Protein 7V3O (pdb70)

B-factor: mean 45.73, std 18.93, range [23.82, 119.49]

InterPro domains:
  IPR005123 Oxoglutarate/iron-dependent dioxygenase domain [PS51471] (177-278)
  IPR027443 Isopenicillin N synthase-like superfamily [G3DSA:2.60.120.330] (67-276)
  IPR044861 Isopenicillin N synthase-like, Fe(2+) 2OG dioxygenase domain [PF03171] (183-269)

Structure (mmCIF, N/CA/C/O backbone):
data_7V3O
#
_entry.id   7V3O
#
_cell.length_a   101.620
_cell.length_b   101.620
_cell.length_c   130.570
_cell.angle_alpha   90.000
_cell.angle_beta   90.000
_cell.angle_gamma   120.000
#
_symmetry.space_group_name_H-M   'P 61 2 2'
#
loop_
_entity.id
_entity.type
_entity.pdbx_description
1 polymer 'Fe/2OG dependent dioxygenase'
2 non-polymer 'CHLORIDE ION'
3 non-polymer '2-OXOGLUTARIC ACID'
4 non-polymer 'FE (II) ION'
5 water water
#
loop_
_atom_site.group_PDB
_atom_site.id
_atom_site.type_symbol
_atom_site.label_atom_id
_atom_site.label_alt_id
_atom_site.label_comp_id
_atom_site.label_asym_id
_atom_site.label_entity_id
_atom_site.label_seq_id
_atom_site.pdbx_PDB_ins_code
_atom_site.Ca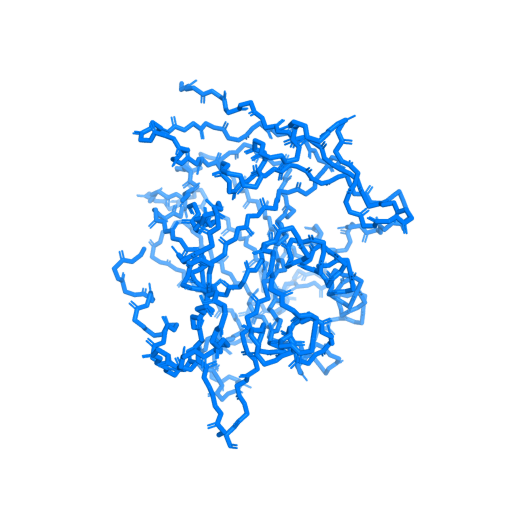rtn_x
_atom_site.Cartn_y
_atom_site.Cartn_z
_atom_site.occupancy
_atom_site.B_iso_or_equiv
_atom_site.auth_seq_id
_atom_site.auth_comp_id
_atom_site.auth_asym_id
_atom_site.auth_atom_id
_atom_site.pdbx_PDB_model_num
ATOM 1 N N . ASP A 1 32 ? 60.45481 53.24025 60.44827 1.000 89.10818 32 ASP A N 1
ATOM 2 C CA . ASP A 1 32 ? 59.03894 53.47215 60.19701 1.000 84.69481 32 ASP A CA 1
ATOM 3 C C . ASP A 1 32 ? 58.61881 54.91201 60.51166 1.000 89.40543 32 ASP A C 1
ATOM 4 O O . ASP A 1 32 ? 59.28926 55.63299 61.25161 1.000 85.14207 32 ASP A O 1
ATOM 9 N N . ARG A 1 33 ? 57.49255 55.30951 59.92767 1.000 80.27389 33 ARG A N 1
ATOM 10 C CA . ARG A 1 33 ? 56.83292 56.56041 60.27425 1.000 72.75479 33 ARG A CA 1
ATOM 11 C C . ARG A 1 33 ? 56.300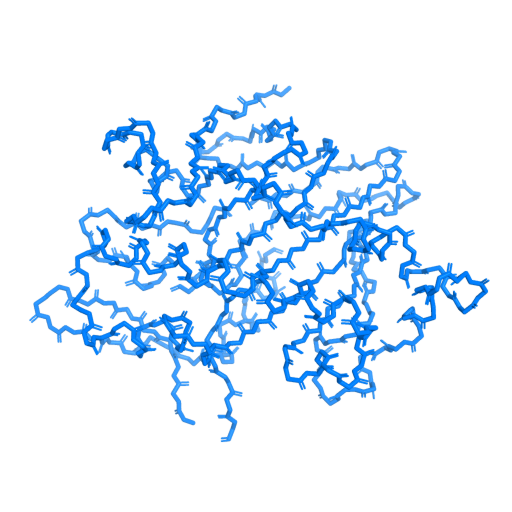64 56.48278 61.70384 1.000 64.66269 33 ARG A C 1
ATOM 12 O O . ARG A 1 33 ? 55.96652 55.40845 62.20295 1.000 53.86547 33 ARG A O 1
ATOM 20 N N . THR A 1 34 ? 56.21352 57.62941 62.36915 1.000 60.09784 34 THR A N 1
ATOM 21 C CA . THR A 1 34 ? 55.53652 57.72699 63.65729 1.000 55.33496 34 THR A CA 1
ATOM 22 C C . THR A 1 34 ? 54.33927 58.65463 63.52057 1.000 60.30496 34 THR A C 1
ATOM 23 O O . THR A 1 34 ? 54.47500 59.77641 63.02134 1.000 59.64485 34 THR A O 1
ATOM 27 N N . ALA A 1 35 ? 53.17328 58.18280 63.95469 1.000 52.79333 35 ALA A N 1
ATOM 28 C CA . ALA A 1 35 ? 51.95156 58.96088 63.80778 1.000 50.87832 35 ALA A CA 1
ATOM 29 C C . ALA A 1 35 ? 51.98741 60.17367 64.72169 1.000 45.52759 35 ALA A C 1
ATOM 30 O O . ALA A 1 35 ? 52.45848 60.10385 65.85818 1.000 51.88743 35 ALA A O 1
ATOM 32 N N . ASP A 1 36 ? 51.50219 61.29858 64.21118 1.000 54.83702 36 ASP A N 1
ATOM 33 C CA . ASP A 1 36 ? 51.29226 62.49624 65.01329 1.000 56.73058 36 ASP A CA 1
ATOM 34 C C . ASP A 1 36 ? 49.82323 62.50954 65.41864 1.000 51.85466 36 ASP A C 1
ATOM 35 O O . ASP A 1 36 ? 48.94437 62.72611 64.57776 1.000 58.46613 36 ASP A O 1
ATOM 40 N N . LEU A 1 37 ? 49.55093 62.23036 66.68888 1.000 45.08580 37 LEU A N 1
ATOM 41 C CA . LEU A 1 37 ? 48.17276 62.12364 67.15647 1.000 46.37002 37 LEU A CA 1
ATOM 42 C C . LEU A 1 37 ? 47.76873 63.38026 67.91311 1.000 32.43141 37 LEU A C 1
ATOM 43 O O . LEU A 1 37 ? 48.56742 63.96033 68.64679 1.000 39.48179 37 LEU A O 1
ATOM 48 N N . GLU A 1 38 ? 46.50226 63.76409 67.77360 1.000 39.61577 38 GLU A N 1
ATOM 49 C CA . GLU A 1 38 ? 45.93406 64.77332 68.66018 1.000 39.22386 38 GLU A CA 1
ATOM 50 C C . GLU A 1 38 ? 45.72904 64.20077 70.06063 1.000 45.79195 38 GLU A C 1
ATOM 51 O O . GLU A 1 38 ? 45.44075 63.01132 70.23456 1.000 42.71004 38 GLU A O 1
ATOM 57 N N . ARG A 1 39 ? 45.87723 65.06117 71.06332 1.000 39.91679 39 ARG A N 1
ATOM 58 C CA . ARG A 1 39 ? 45.67236 64.70648 72.45949 1.000 41.84094 39 ARG A CA 1
ATOM 59 C C . ARG A 1 39 ? 44.44639 65.42489 73.00454 1.000 51.70454 39 ARG A C 1
ATOM 60 O O . ARG A 1 39 ? 44.25254 66.62183 72.75378 1.000 40.97718 39 ARG A O 1
ATOM 68 N N . ALA A 1 40 ? 43.64151 64.70012 73.77294 1.000 35.61383 40 ALA A N 1
ATOM 69 C CA . ALA A 1 40 ? 42.45119 65.26204 74.40583 1.000 44.49934 40 ALA A CA 1
ATOM 70 C C . ALA A 1 40 ? 42.43443 64.89396 75.88059 1.000 43.79644 40 ALA A C 1
ATOM 71 O O . ALA A 1 40 ? 43.17159 64.01873 76.33407 1.000 39.09284 40 ALA A O 1
ATOM 73 N N . ARG A 1 41 ? 41.57192 65.56966 76.64193 1.000 38.03339 41 ARG A N 1
ATOM 74 C CA . ARG A 1 41 ? 41.34666 65.23118 78.03788 1.000 38.15378 41 ARG A CA 1
ATOM 75 C C . ARG A 1 41 ? 39.84930 65.29133 78.29573 1.000 43.28289 41 ARG A C 1
ATOM 76 O O . ARG A 1 41 ? 39.11256 65.94796 77.56157 1.000 44.14753 41 ARG A O 1
ATOM 84 N N . LEU A 1 42 ? 39.39165 64.57313 79.31599 1.000 37.38216 42 LEU A N 1
ATOM 85 C CA . LEU A 1 42 ? 37.99576 64.70354 79.71216 1.000 39.68958 42 LEU A CA 1
ATOM 86 C C . LEU A 1 42 ? 37.85036 65.93901 80.58277 1.000 47.52704 42 LEU A C 1
ATOM 87 O O . LEU A 1 42 ? 38.58562 66.10171 81.56063 1.000 48.17422 42 LEU A O 1
ATOM 92 N N . GLY A 1 43 ? 36.90506 66.80845 80.22597 1.000 54.10178 43 GLY A N 1
ATOM 93 C CA . GLY A 1 43 ? 36.62012 68.00853 80.97801 1.000 54.47021 43 GLY A CA 1
ATOM 94 C C . GLY A 1 43 ? 35.12843 68.17055 81.23673 1.000 58.31180 43 GLY A C 1
ATOM 95 O O . GLY A 1 43 ? 34.35734 67.21772 81.18482 1.000 49.54554 43 GLY A O 1
ATOM 96 N N . ASP A 1 44 ? 34.73221 69.41998 81.50212 1.000 60.13312 44 ASP A N 1
ATOM 97 C CA . ASP A 1 44 ? 33.35810 69.69827 81.91518 1.000 59.58428 44 ASP A CA 1
ATOM 98 C C . ASP A 1 44 ? 32.36018 69.50400 80.78450 1.000 62.52834 44 ASP A C 1
ATOM 99 O O . ASP A 1 44 ? 31.19891 69.16670 81.04061 1.000 58.97199 44 ASP A O 1
ATOM 104 N N . ASP A 1 45 ? 32.77413 69.71149 79.53862 1.000 64.56476 45 ASP A N 1
ATOM 105 C CA . ASP A 1 45 ? 31.83546 69.54088 78.44001 1.000 69.55270 45 ASP A CA 1
ATOM 106 C C . ASP A 1 45 ? 32.29076 68.43070 77.50537 1.000 76.76802 45 ASP A C 1
ATOM 107 O O . ASP A 1 45 ? 32.33862 68.61285 76.28368 1.000 85.48925 45 ASP A O 1
ATOM 112 N N . GLY A 1 46 ? 32.62044 67.27585 78.07073 1.000 61.20706 46 GLY A N 1
ATOM 113 C CA . GLY A 1 46 ? 33.09896 66.17168 77.26881 1.000 66.36129 46 GLY A CA 1
ATOM 114 C C . GLY A 1 46 ? 34.56659 66.29794 76.91915 1.000 54.86733 46 GLY A C 1
ATOM 115 O O . GLY A 1 46 ? 35.37958 66.74117 77.74208 1.000 54.94750 46 GLY A O 1
ATOM 116 N N . LEU A 1 47 ? 34.90846 65.91969 75.69017 1.000 51.83267 47 LEU A N 1
ATOM 117 C CA . LEU A 1 47 ? 36.29377 65.92122 75.24525 1.000 47.50207 47 LEU A CA 1
ATOM 118 C C . LEU A 1 47 ? 36.76753 67.34050 74.95385 1.000 47.16533 47 LEU A C 1
ATOM 119 O O . LEU A 1 47 ? 36.14248 68.06532 74.17243 1.000 54.82052 47 LEU A O 1
ATOM 124 N N . ASP A 1 48 ? 37.87667 67.72437 75.56643 1.000 46.84423 48 ASP A N 1
ATOM 125 C CA . ASP A 1 48 ? 38.55597 68.98177 75.27500 1.000 46.27474 48 ASP A CA 1
ATOM 126 C C . ASP A 1 48 ? 39.81841 68.66543 74.47912 1.000 44.49387 48 ASP A C 1
ATOM 127 O O . ASP A 1 48 ? 40.82383 68.24444 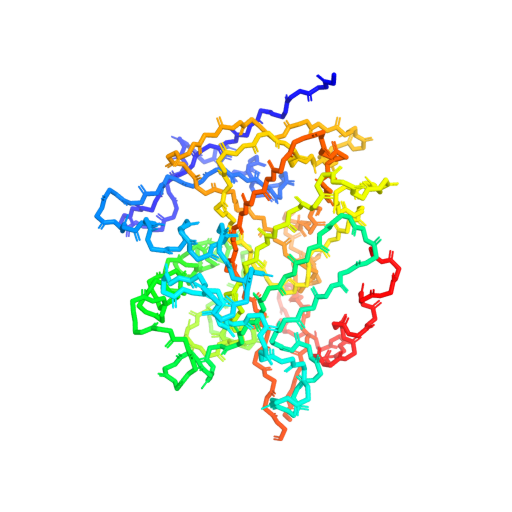75.05210 1.000 47.90674 48 ASP A O 1
ATOM 132 N N . PHE A 1 49 ? 39.76067 68.86420 73.16454 1.000 42.04056 49 PHE A N 1
ATOM 133 C CA . PHE A 1 49 ? 40.96562 68.95719 72.35694 1.000 45.02565 49 PHE A CA 1
ATOM 134 C C . PHE A 1 49 ? 41.53888 70.37179 72.48071 1.000 59.00635 49 PHE A C 1
ATOM 135 O O . PHE A 1 49 ? 40.98917 71.22665 73.18519 1.000 52.09955 49 PHE A O 1
ATOM 143 N N . GLN A 1 50 ? 42.67044 70.62858 71.81076 1.000 49.92873 50 GLN A N 1
ATOM 144 C CA . GLN A 1 50 ? 43.28564 71.95639 71.89329 1.000 55.64216 50 GLN A CA 1
ATOM 145 C C . GLN A 1 50 ? 42.36055 73.03134 71.33478 1.000 52.33534 50 GLN A C 1
ATOM 146 O O . GLN A 1 50 ? 42.31456 74.15272 71.85013 1.000 60.98246 50 GLN A O 1
ATOM 152 N N . ASP A 1 51 ? 41.60312 72.69648 70.29878 1.000 53.08098 51 ASP A N 1
ATOM 153 C CA . ASP A 1 51 ? 40.66050 73.60135 69.65658 1.000 60.92675 51 ASP A CA 1
ATOM 154 C C . ASP A 1 51 ? 39.78836 72.75647 68.74505 1.000 63.95612 51 ASP A C 1
ATOM 155 O O . ASP A 1 51 ? 40.04516 71.56515 68.54789 1.000 57.98336 51 ASP A O 1
ATOM 160 N N . ASP A 1 52 ? 38.77615 73.40088 68.15567 1.000 60.31619 52 ASP A N 1
ATOM 161 C CA . ASP A 1 52 ? 37.81099 72.68158 67.32728 1.000 56.79082 52 ASP A CA 1
ATOM 162 C C . ASP A 1 52 ? 38.46387 72.03342 66.11486 1.000 59.46341 52 ASP A C 1
ATOM 163 O O . ASP A 1 52 ? 37.98649 70.99930 65.63283 1.000 61.16144 52 ASP A O 1
ATOM 168 N N . ALA A 1 53 ? 39.53537 72.62847 65.59259 1.000 53.08870 53 ALA A N 1
ATOM 169 C CA . ALA A 1 53 ? 40.21488 72.02161 64.45385 1.000 62.11894 53 ALA A CA 1
ATOM 170 C C . ALA A 1 53 ? 40.86627 70.69581 64.84327 1.000 55.88686 53 ALA A C 1
ATOM 171 O O . ALA A 1 53 ? 40.78557 69.71262 64.09635 1.000 56.37713 53 ALA A O 1
ATOM 173 N N . ALA A 1 54 ? 41.51387 70.65576 66.00920 1.000 48.75548 54 ALA A N 1
ATOM 174 C CA . ALA A 1 54 ? 42.17340 69.43326 66.45388 1.000 56.07244 54 ALA A CA 1
ATOM 175 C C . ALA A 1 54 ? 41.16569 68.30839 66.66259 1.000 56.28765 54 ALA A C 1
ATOM 176 O O . ALA A 1 54 ? 41.41263 67.16106 66.26441 1.000 53.82817 54 ALA A O 1
ATOM 178 N N . GLN A 1 55 ? 40.01706 68.61960 67.27583 1.000 51.72079 55 GLN A N 1
ATOM 179 C CA . GLN A 1 55 ? 38.97807 67.60848 67.46188 1.000 46.80238 55 GLN A CA 1
ATOM 180 C C . GLN A 1 55 ? 38.53689 67.02782 66.12935 1.000 57.99180 55 GLN A C 1
ATOM 181 O O . GLN A 1 55 ? 38.27382 65.82137 66.02002 1.000 51.20733 55 GLN A O 1
ATOM 187 N N . ALA A 1 56 ? 38.45462 67.87254 65.10121 1.000 54.30825 56 ALA A N 1
ATOM 188 C CA . ALA A 1 56 ? 38.01917 67.40163 63.79549 1.000 53.26875 56 ALA A CA 1
ATOM 189 C C . ALA A 1 56 ? 39.07714 66.52134 63.14882 1.000 47.94449 56 ALA A C 1
ATOM 190 O O . ALA A 1 56 ? 38.74195 65.55444 62.45669 1.000 50.81977 56 ALA A O 1
ATOM 192 N N . ARG A 1 57 ? 40.35528 66.86516 63.32137 1.000 52.10056 57 ARG A N 1
ATOM 193 C CA . ARG A 1 57 ? 41.41566 66.00212 62.81452 1.000 52.75958 57 ARG A CA 1
ATOM 194 C C . ARG A 1 57 ? 41.37790 64.65814 63.53269 1.000 54.36789 57 ARG A C 1
ATOM 195 O O . ARG A 1 57 ? 41.40372 63.59314 62.89610 1.000 51.55268 57 ARG A O 1
ATOM 203 N N . ALA A 1 58 ? 41.26485 64.70086 64.86391 1.000 50.58964 58 ALA A N 1
ATOM 204 C CA . ALA A 1 58 ? 41.24860 63.48665 65.67620 1.000 48.24657 58 ALA A CA 1
ATOM 205 C C . ALA A 1 58 ? 40.14596 62.54171 65.23668 1.000 50.18087 58 ALA A C 1
ATOM 206 O O . ALA A 1 58 ? 40.40241 61.38220 64.90353 1.000 49.88745 58 ALA A O 1
ATOM 208 N N . PHE A 1 59 ? 38.90062 63.02008 65.23442 1.000 43.57242 59 PHE A N 1
ATOM 209 C CA . PHE A 1 59 ? 37.79508 62.14358 64.86978 1.000 46.22496 59 PHE A CA 1
ATOM 210 C C . PHE A 1 59 ? 37.89485 61.69464 63.41895 1.000 47.08292 59 PHE A C 1
ATOM 211 O O . PHE A 1 59 ? 37.43032 60.60121 63.07612 1.000 52.53014 59 PHE A O 1
ATOM 219 N N . ALA A 1 60 ? 38.47737 62.51851 62.54830 1.000 45.80875 60 ALA A N 1
ATOM 220 C CA . ALA A 1 60 ? 38.61241 62.11435 61.15087 1.000 46.74625 60 ALA A CA 1
ATOM 221 C C . ALA A 1 60 ? 39.71542 61.07463 60.97424 1.000 45.82803 60 ALA A C 1
ATOM 222 O O . ALA A 1 60 ? 39.58429 60.15736 60.15866 1.000 44.80864 60 ALA A O 1
ATOM 224 N N . GLN A 1 61 ? 40.80190 61.19568 61.73183 1.000 48.24256 61 GLN A N 1
ATOM 225 C CA . GLN A 1 61 ? 41.84111 60.17165 61.68167 1.000 48.60245 61 GLN A CA 1
ATOM 226 C C . GLN A 1 61 ? 41.35960 58.84645 62.26265 1.000 49.59377 61 GLN A C 1
ATOM 227 O O . GLN A 1 61 ? 41.83191 57.78396 61.84830 1.000 48.01517 61 GLN A O 1
ATOM 233 N N . GLY A 1 62 ? 40.43284 58.88397 63.22145 1.000 41.06627 62 GLY A N 1
ATOM 234 C CA . GLY A 1 62 ? 39.96097 57.66732 63.85357 1.000 41.16687 62 GLY A CA 1
ATOM 235 C C . GLY A 1 62 ? 40.81538 57.16563 65.00215 1.000 33.19467 62 GLY A C 1
ATOM 236 O O . GLY A 1 62 ? 40.61644 56.02241 65.44698 1.000 39.53818 62 GLY A O 1
ATOM 237 N N . VAL A 1 63 ? 41.73110 57.98058 65.51392 1.000 37.41781 63 VAL A N 1
ATOM 238 C CA . VAL A 1 63 ? 42.60337 57.58229 66.61570 1.000 38.59782 63 VAL A CA 1
ATOM 239 C C . VAL A 1 63 ? 43.18946 58.83572 67.24848 1.000 37.53057 63 VAL A C 1
ATOM 240 O O . VAL A 1 63 ? 43.55666 59.78495 66.55072 1.000 41.32903 63 VAL A O 1
ATOM 244 N N . PHE A 1 64 ? 43.28913 58.83300 68.57948 1.000 32.72566 64 PHE A N 1
ATOM 245 C CA . PHE A 1 64 ? 43.84621 59.97707 69.29137 1.000 35.68884 64 PHE A CA 1
ATOM 246 C C . PHE A 1 64 ? 44.22904 59.51980 70.68343 1.000 38.74801 64 PHE A C 1
ATOM 247 O O . PHE A 1 64 ? 43.93284 58.39895 71.09616 1.000 38.14123 64 PHE A O 1
ATOM 255 N N . LEU A 1 65 ? 44.92048 60.39230 71.38687 1.000 33.05410 65 LEU A N 1
ATOM 256 C CA . LEU A 1 65 ? 45.36961 60.12949 72.73731 1.000 34.20676 65 LEU A CA 1
ATOM 257 C C . LEU A 1 65 ? 44.40969 60.77872 73.71884 1.000 42.24006 65 LEU A C 1
ATOM 258 O O . LEU A 1 65 ? 43.91579 61.88822 73.47612 1.000 40.34099 65 LEU A O 1
ATOM 263 N N . LEU A 1 66 ? 44.16280 60.10018 74.83578 1.000 32.65594 66 LEU A N 1
ATOM 264 C CA . LEU A 1 66 ? 43.28658 60.63562 75.87903 1.000 34.00389 66 LEU A CA 1
ATOM 265 C C . LEU A 1 66 ? 44.05452 60.65023 77.19485 1.000 35.24066 66 LEU A C 1
ATOM 266 O O . LEU A 1 66 ? 44.52469 59.61103 77.66303 1.000 34.06290 66 LEU A O 1
ATOM 271 N N . GLU A 1 67 ? 44.19260 61.82494 77.79456 1.000 32.28620 67 GLU A N 1
ATOM 272 C CA . GLU A 1 67 ? 44.91757 61.90916 79.05446 1.000 35.56155 67 GLU A CA 1
ATOM 273 C C . GLU A 1 67 ? 44.24237 61.05397 80.11783 1.000 40.54170 67 GLU A C 1
ATOM 274 O O . GLU A 1 67 ? 43.01372 61.09356 80.27435 1.000 37.56818 67 GLU A O 1
ATOM 280 N N . ILE A 1 68 ? 45.04934 60.26244 80.82562 1.000 34.92589 68 ILE A N 1
ATOM 281 C CA . ILE A 1 68 ? 44.58849 59.37166 81.89144 1.000 36.00250 68 ILE A CA 1
ATOM 282 C C . ILE A 1 68 ? 44.33866 60.23062 83.11945 1.000 36.37578 68 ILE A C 1
ATOM 283 O O . ILE A 1 68 ? 45.25920 60.93051 83.57382 1.000 33.86652 68 ILE A O 1
ATOM 288 N N . PRO A 1 69 ? 43.12667 60.22580 83.67196 1.000 35.14513 69 PRO A N 1
ATOM 289 C CA . PRO A 1 69 ? 42.85827 61.04248 84.86294 1.000 36.39758 69 PRO A CA 1
ATOM 290 C C . PRO A 1 69 ? 43.81438 60.70342 85.98957 1.000 41.72056 69 PRO A C 1
ATOM 291 O O . PRO A 1 69 ? 44.04973 59.53261 86.30307 1.000 35.93514 69 PRO A O 1
ATOM 295 N N . GLU A 1 70 ? 44.35168 61.75001 86.61855 1.000 40.91524 70 GLU A N 1
ATOM 296 C CA . GLU A 1 70 ? 45.38251 61.54465 87.62821 1.000 43.69822 70 GLU A CA 1
ATOM 297 C C . GLU A 1 70 ? 44.90339 60.66746 88.78889 1.000 42.74309 70 GLU A C 1
ATOM 298 O O . GLU A 1 70 ? 45.71433 59.95592 89.39796 1.000 45.52944 70 GLU A O 1
ATOM 304 N N . TRP A 1 71 ? 43.59817 60.66929 89.09846 1.000 37.72482 71 TRP A N 1
ATOM 305 C CA . TRP A 1 71 ? 43.09162 59.87347 90.21731 1.000 37.40229 71 TRP A CA 1
ATOM 306 C C . TRP A 1 71 ? 42.96602 58.37963 89.89719 1.000 36.06337 71 TRP A C 1
ATOM 307 O O . TRP A 1 71 ? 42.86289 57.56713 90.82369 1.000 34.11283 71 TRP A O 1
ATOM 318 N N . LEU A 1 72 ? 42.97364 57.99657 88.62414 1.000 33.94585 72 LEU A N 1
ATOM 319 C CA . LEU A 1 72 ? 42.68096 56.61631 88.25123 1.000 30.05776 72 LEU A CA 1
ATOM 320 C C . LEU A 1 72 ? 43.92659 55.73391 88.34539 1.000 37.50088 72 LEU A C 1
ATOM 321 O O . LEU A 1 72 ? 44.95326 56.01411 87.71998 1.000 36.66129 72 LEU A O 1
ATOM 326 N N . ASP A 1 73 ? 43.82914 54.66620 89.12318 1.000 37.21947 73 ASP A N 1
ATOM 327 C CA . ASP A 1 73 ? 44.96295 53.79205 89.37342 1.000 35.68060 73 ASP A CA 1
ATOM 328 C C . ASP A 1 73 ? 44.92041 52.64480 88.36344 1.000 33.54644 73 ASP A C 1
ATOM 329 O O . ASP A 1 73 ? 43.93334 51.90498 88.29344 1.000 31.31936 73 ASP A O 1
ATOM 334 N N . LEU A 1 74 ? 45.97989 52.51538 87.56418 1.000 35.99752 74 LEU A N 1
ATOM 335 C CA . LEU A 1 74 ? 46.08330 51.46171 86.55167 1.000 35.23167 74 LEU A CA 1
ATOM 336 C C . LEU A 1 74 ? 47.04354 50.35505 86.95882 1.000 34.75987 74 LEU A C 1
ATOM 337 O O . LEU A 1 74 ? 47.26444 49.40983 86.17704 1.000 32.83479 74 LEU A O 1
ATOM 342 N N . SER A 1 75 ? 47.58077 50.42203 88.17288 1.000 33.70060 75 SER A N 1
ATOM 343 C CA . SER A 1 75 ? 48.66522 49.51968 88.54556 1.000 34.86167 75 SER A CA 1
ATOM 344 C C . SER A 1 75 ? 48.18204 48.07820 88.65376 1.000 31.11503 75 SER A C 1
ATOM 345 O O . SER A 1 75 ? 48.91789 47.14834 88.28822 1.000 32.71710 75 SER A O 1
ATOM 348 N N . ALA A 1 76 ? 46.94637 47.84951 89.13846 1.000 29.50186 76 ALA A N 1
ATOM 349 C CA . ALA A 1 76 ? 46.44995 46.47857 89.22981 1.000 27.61642 76 ALA A CA 1
ATOM 350 C C . ALA A 1 76 ? 46.17991 45.90523 87.84817 1.000 30.62565 76 ALA A C 1
ATOM 351 O O . ALA A 1 76 ? 46.46016 44.72021 87.58671 1.000 28.81660 76 ALA A O 1
ATOM 353 N N . GLY A 1 77 ? 45.61154 46.72513 86.96214 1.000 29.39460 77 GLY A N 1
ATOM 354 C CA . GLY A 1 77 ? 45.42168 46.29306 85.58550 1.000 29.70431 77 GLY A CA 1
ATOM 355 C C . GLY A 1 77 ? 46.73986 45.97313 84.90529 1.000 29.51372 77 GLY A C 1
ATOM 356 O O . GLY A 1 77 ? 46.87317 44.93963 84.23379 1.000 27.53907 77 GLY A O 1
ATOM 357 N N . ASP A 1 78 ? 47.73785 46.84969 85.08611 1.000 29.16311 78 ASP A N 1
ATOM 358 C CA . ASP A 1 78 ? 49.07083 46.59663 84.53585 1.000 29.47245 78 ASP A CA 1
ATOM 359 C C . ASP A 1 78 ? 49.60857 45.25826 85.01994 1.000 30.95415 78 ASP A C 1
ATOM 360 O O . ASP A 1 78 ? 50.10095 44.45054 84.22138 1.000 30.51317 78 ASP A O 1
ATOM 365 N N . ARG A 1 79 ? 49.51552 45.00396 86.32993 1.000 27.08471 79 ARG A N 1
ATOM 366 C CA . ARG A 1 79 ? 49.97449 43.72968 86.88575 1.000 29.58305 79 ARG A CA 1
ATOM 367 C C . ARG A 1 79 ? 49.18716 42.54920 86.33234 1.000 32.42633 79 ARG A C 1
ATOM 368 O O . ARG A 1 79 ? 49.77276 41.49927 86.04171 1.000 28.07625 79 ARG A O 1
ATOM 376 N N . PHE A 1 80 ? 47.84775 42.67104 86.21480 1.000 26.90432 80 PHE A N 1
ATOM 377 C CA . PHE A 1 80 ? 47.05193 41.59808 85.63019 1.000 28.42113 80 PHE A CA 1
ATOM 378 C C . PHE A 1 80 ? 47.54866 41.25146 84.22204 1.000 27.74481 80 PHE A C 1
ATOM 379 O O . PHE A 1 80 ? 47.65783 40.06805 83.87180 1.000 28.10051 80 PHE A O 1
ATOM 387 N N . ALA A 1 81 ? 47.84496 42.26243 83.40168 1.000 26.62553 81 ALA A N 1
ATOM 388 C CA . ALA A 1 81 ? 48.27114 41.99444 82.03243 1.000 25.39970 81 ALA A CA 1
ATOM 389 C C . ALA A 1 81 ? 49.61543 41.27825 82.00113 1.000 30.68583 81 ALA A C 1
ATOM 390 O O . ALA A 1 81 ? 49.88960 40.53645 81.04996 1.000 28.21365 81 ALA A O 1
ATOM 392 N N . ARG A 1 82 ? 50.46338 41.51680 83.00701 1.000 28.29600 82 ARG A N 1
ATOM 393 C CA . ARG A 1 82 ? 51.76174 40.84591 83.09019 1.000 31.03335 82 ARG A CA 1
ATOM 394 C C . ARG A 1 82 ? 51.67093 39.44288 83.66377 1.000 32.69442 82 ARG A C 1
ATOM 395 O O . ARG A 1 82 ? 52.64057 38.68487 83.53394 1.000 31.58749 82 ARG A O 1
ATOM 403 N N . GLN A 1 83 ? 50.56599 39.07827 84.33275 1.000 28.25821 83 GLN A N 1
ATOM 404 C CA . GLN A 1 83 ? 50.50559 37.80359 85.05228 1.000 27.31143 83 GLN A CA 1
ATOM 405 C C . GLN A 1 83 ? 49.50566 36.79919 84.53923 1.000 29.84652 83 GLN A C 1
ATOM 406 O O . GLN A 1 83 ? 49.70578 35.61030 84.77570 1.000 31.08338 83 GLN A O 1
ATOM 412 N N . PHE A 1 84 ? 48.41588 37.22470 83.88440 1.000 27.53610 84 PHE A N 1
ATOM 413 C CA . PHE A 1 84 ? 47.24843 36.34682 83.78129 1.000 26.35211 84 PHE A CA 1
ATOM 414 C C . PHE A 1 84 ? 47.56463 35.01814 83.09475 1.000 27.48194 84 PHE A C 1
ATOM 415 O O . PHE A 1 84 ? 46.84830 34.02976 83.29939 1.000 28.34231 84 PHE A O 1
ATOM 423 N N . PHE A 1 85 ? 48.57163 34.99801 82.22432 1.000 27.91471 85 PHE A N 1
ATOM 424 C CA . PHE A 1 85 ? 48.87294 33.83403 81.38992 1.000 29.86248 85 PHE A CA 1
ATOM 425 C C . PHE A 1 85 ? 49.77837 32.82521 82.10047 1.000 29.99121 85 PHE A C 1
ATOM 426 O O . PHE A 1 85 ? 50.04712 31.73565 81.55471 1.000 29.83993 85 PHE A O 1
ATOM 434 N N . GLN A 1 86 ? 50.21986 33.13481 83.31477 1.000 27.61398 86 GLN A N 1
ATOM 435 C CA . GLN A 1 86 ? 51.30337 32.36845 83.94195 1.000 33.38369 86 GLN A CA 1
ATOM 436 C C . GLN A 1 86 ? 50.84594 31.21131 84.83564 1.000 37.46892 86 GLN A C 1
ATOM 437 O O . GLN A 1 86 ? 51.70131 30.43129 85.28707 1.000 35.86787 86 GLN A O 1
ATOM 443 N N . GLY A 1 87 ? 49.53952 31.06941 85.11207 1.000 34.72066 87 GLY A N 1
ATOM 444 C CA . GLY A 1 87 ? 49.04095 29.90578 85.83961 1.000 30.93647 87 GLY A CA 1
ATOM 445 C C . GLY A 1 87 ? 49.00757 30.08936 87.35519 1.000 29.06298 87 GLY A C 1
ATOM 446 O O . GLY A 1 87 ? 49.52327 31.05755 87.91346 1.000 35.94136 87 GLY A O 1
ATOM 447 N N . THR A 1 88 ? 48.44920 29.08286 88.04358 1.000 36.43502 88 THR A N 1
ATOM 448 C CA . THR A 1 88 ? 48.17499 29.20539 89.47964 1.000 37.46611 88 THR A CA 1
ATOM 449 C C . THR A 1 88 ? 49.41966 29.37732 90.35033 1.000 39.29936 88 THR A C 1
ATOM 450 O O . THR A 1 88 ? 49.30225 29.82448 91.49745 1.000 42.94167 88 THR A O 1
ATOM 454 N N . GLY A 1 89 ? 50.61375 29.06590 89.86307 1.000 37.69629 89 GLY A N 1
ATOM 455 C CA . GLY A 1 89 ? 51.75291 29.35666 90.72631 1.000 38.37990 89 GLY A CA 1
ATOM 456 C C . GLY A 1 89 ? 52.02025 30.84151 91.01286 1.000 52.51916 89 GLY A C 1
ATOM 457 O O . GLY A 1 89 ? 52.75297 31.14857 91.96119 1.000 44.46935 89 GLY A O 1
ATOM 458 N N . VAL A 1 90 ? 51.45973 31.76336 90.23577 1.000 35.84921 90 VAL A N 1
ATOM 459 C CA . VAL A 1 90 ? 51.91212 33.14914 90.24470 1.000 30.95046 90 VAL A CA 1
ATOM 460 C C . VAL A 1 90 ? 50.78449 33.99113 90.82160 1.000 37.49260 90 VAL A C 1
ATOM 461 O O . VAL A 1 90 ? 49.67362 33.99015 90.28239 1.000 34.27766 90 VAL A O 1
ATOM 465 N N . GLU A 1 91 ? 51.06212 34.68151 91.96500 1.000 38.81866 91 GLU A N 1
ATOM 466 C CA . GLU A 1 91 ? 49.99650 35.40579 92.65713 1.000 37.58197 91 GLU A CA 1
ATOM 467 C C . GLU A 1 91 ? 50.07232 36.88820 92.33869 1.000 35.02869 91 GLU A C 1
ATOM 468 O O . GLU A 1 91 ? 51.16278 37.43032 92.15459 1.000 34.68809 91 GLU A O 1
ATOM 474 N N . PRO A 1 92 ? 48.93327 37.60067 92.30201 1.000 34.76211 92 PRO A N 1
ATOM 475 C CA . PRO A 1 92 ? 47.57783 37.11329 92.57618 1.000 33.99441 92 PRO A CA 1
ATOM 476 C C . PRO A 1 92 ? 46.73916 36.73797 91.34373 1.000 36.91406 92 PRO A C 1
ATOM 477 O O . PRO A 1 92 ? 45.58442 36.27270 91.48707 1.000 37.52724 92 PRO A O 1
ATOM 481 N N . TYR A 1 93 ? 47.29058 36.91445 90.13844 1.000 32.88119 93 TYR A N 1
ATOM 482 C CA . TYR A 1 93 ? 46.46740 36.85181 88.93429 1.000 29.60945 93 TYR A CA 1
ATOM 483 C C . TYR A 1 93 ? 46.76930 35.68380 87.99432 1.000 30.95219 93 TYR A C 1
ATOM 484 O O . TYR A 1 93 ? 46.00667 35.46703 87.04065 1.000 30.55899 93 TYR A O 1
ATOM 493 N N . GLY A 1 94 ? 47.86542 34.94454 88.20053 1.000 33.25361 94 GLY A N 1
ATOM 494 C CA . GLY A 1 94 ? 48.20046 33.88906 87.24189 1.000 29.88069 94 GLY A CA 1
ATOM 495 C C . GLY A 1 94 ? 47.14123 32.82491 87.09102 1.000 32.03037 94 GLY A C 1
ATOM 496 O O . GLY A 1 94 ? 47.03356 32.21481 86.01641 1.000 31.33017 94 GLY A O 1
ATOM 497 N N . LYS A 1 95 ? 46.29463 32.63876 88.11480 1.000 31.78472 95 LYS A N 1
ATOM 498 C CA . LYS A 1 95 ? 45.29424 31.58072 88.06343 1.000 32.38225 95 LYS A CA 1
ATOM 499 C C . LYS A 1 95 ? 44.26547 31.79278 86.95989 1.000 34.13737 95 LYS A C 1
ATOM 500 O O . LYS A 1 95 ? 43.59165 30.83272 86.58014 1.000 33.05086 95 LYS A O 1
ATOM 506 N N . TYR A 1 96 ? 44.13523 33.01642 86.42445 1.000 30.91366 96 TYR A N 1
ATOM 507 C CA . TYR A 1 96 ? 43.14681 33.25990 85.37946 1.000 35.05930 96 TYR A CA 1
ATOM 508 C C . TYR A 1 96 ? 43.47690 32.50780 84.09006 1.000 35.15326 96 TYR A C 1
ATOM 509 O O . TYR A 1 96 ? 42.56937 32.23478 83.29937 1.000 34.12848 96 TYR A O 1
ATOM 518 N N . ARG A 1 97 ? 44.73932 32.10058 83.90486 1.000 29.88227 97 ARG A N 1
ATOM 519 C CA . ARG A 1 97 ? 45.11168 31.20050 82.81760 1.000 30.24068 97 ARG A CA 1
ATOM 520 C C . ARG A 1 97 ? 44.20125 29.98766 82.74407 1.000 33.30255 97 ARG A C 1
ATOM 521 O O . ARG A 1 97 ? 43.93061 29.48046 81.65076 1.000 33.85008 97 ARG A O 1
ATOM 529 N N . ASP A 1 98 ? 43.73274 29.49690 83.88333 1.000 35.33805 98 ASP A N 1
ATOM 530 C CA . ASP A 1 98 ? 42.99258 28.23983 83.87712 1.000 39.16092 98 ASP A CA 1
ATOM 531 C C . ASP A 1 98 ? 41.52108 28.39392 83.53254 1.000 43.40718 98 ASP A C 1
ATOM 532 O O . ASP A 1 98 ? 40.85267 27.37725 83.32139 1.000 44.42510 98 ASP A O 1
ATOM 537 N N . LEU A 1 99 ? 40.98833 29.61629 83.46936 1.000 43.54867 99 LEU A N 1
ATOM 538 C CA . LEU A 1 99 ? 39.57007 29.81141 83.13659 1.000 43.57288 99 LEU A CA 1
ATOM 539 C C . LEU A 1 99 ? 39.43647 29.91061 81.62278 1.000 50.81862 99 LEU A C 1
ATOM 540 O O . LEU A 1 99 ? 39.47352 30.99740 81.04066 1.000 43.91029 99 LEU A O 1
ATOM 545 N N . SER A 1 100 ? 39.26806 28.75951 80.97700 1.000 65.41304 100 SER A N 1
ATOM 546 C CA . SER A 1 100 ? 39.19533 28.68902 79.52530 1.000 63.09682 100 SER A CA 1
ATOM 547 C C . SER A 1 100 ? 37.78809 29.03866 79.04676 1.000 59.83623 100 SER A C 1
ATOM 548 O O . SER A 1 100 ? 36.89339 29.36460 79.83354 1.000 61.15799 100 SER A O 1
ATOM 551 N N . SER A 1 101 ? 37.58771 28.97019 77.72734 1.000 68.96571 101 SER A N 1
ATOM 552 C CA . SER A 1 101 ? 36.29524 29.34176 77.15326 1.000 71.16111 101 SER A CA 1
ATOM 553 C C . SER A 1 101 ? 35.16503 28.45746 77.66642 1.000 71.69319 101 SER A C 1
ATOM 554 O O . SER A 1 101 ? 34.03533 28.93136 77.83260 1.000 71.11572 101 SER A O 1
ATOM 557 N N . GLU A 1 102 ? 35.44683 27.18179 77.93824 1.000 75.60289 102 GLU A N 1
ATOM 558 C CA . GLU A 1 102 ? 34.39975 26.24406 78.33769 1.000 83.79210 102 GLU A CA 1
ATOM 559 C C . GLU A 1 102 ? 33.82632 26.52879 79.71868 1.000 79.76770 102 GLU A C 1
ATOM 560 O O . GLU A 1 102 ? 32.92632 25.80062 80.14578 1.000 78.10781 102 GLU A O 1
ATOM 566 N N . HIS A 1 103 ? 34.31133 27.55023 80.42023 1.000 76.84610 103 HIS A N 1
ATOM 567 C CA . HIS A 1 103 ? 33.81307 27.90338 81.74154 1.000 69.42955 103 HIS A CA 1
ATOM 568 C C . HIS A 1 103 ? 32.69219 28.93644 81.70147 1.000 67.28629 103 HIS A C 1
ATOM 569 O O . HIS A 1 103 ? 32.14955 29.27799 82.76000 1.000 65.18652 103 HIS A O 1
ATOM 576 N N . PHE A 1 104 ? 32.31902 29.44230 80.52178 1.000 70.74762 104 PHE A N 1
ATOM 577 C CA . PHE A 1 104 ? 31.50907 30.65328 80.46293 1.000 78.28369 104 PHE A CA 1
ATOM 578 C C . PHE A 1 104 ? 30.21866 30.54121 79.66451 1.000 80.09872 104 PHE A C 1
ATOM 579 O O . PHE A 1 104 ? 29.34211 31.40249 79.82459 1.000 72.57044 104 PHE A O 1
ATOM 587 N N . GLY A 1 105 ? 30.06689 29.52387 78.82811 1.000 65.55384 105 GLY A N 1
ATOM 588 C CA . GLY A 1 105 ? 28.95432 29.44621 77.90017 1.000 69.30691 105 GLY A CA 1
ATOM 589 C C . GLY A 1 105 ? 29.21622 30.26953 76.65783 1.000 77.06574 105 GLY A C 1
ATOM 590 O O . GLY A 1 105 ? 28.88645 29.85246 75.54548 1.000 85.30289 105 GLY A O 1
ATOM 591 N N . ASP A 1 106 ? 29.82510 31.43897 76.83581 1.000 64.78018 106 ASP A N 1
ATOM 592 C CA . ASP A 1 106 ? 30.22450 32.31038 75.73606 1.000 65.91695 106 ASP A CA 1
ATOM 593 C C . ASP A 1 106 ? 31.61639 31.89130 75.27295 1.000 68.22521 106 ASP A C 1
ATOM 594 O O . ASP A 1 106 ? 32.59766 32.04902 76.00978 1.000 63.56769 106 ASP A O 1
ATOM 599 N N . GLU A 1 107 ? 31.69724 31.38362 74.03931 1.000 70.97701 107 GLU A N 1
ATOM 600 C CA . GLU A 1 107 ? 32.95497 30.88295 73.48842 1.000 74.42630 107 GLU A CA 1
ATOM 601 C C . GLU A 1 107 ? 34.07280 31.91731 73.55115 1.000 63.10751 107 GLU A C 1
ATOM 602 O O . GLU A 1 107 ? 35.25411 31.55969 73.62175 1.000 54.13881 107 GLU A O 1
ATOM 608 N N . LEU A 1 108 ? 33.72879 33.19404 73.52295 1.000 50.53697 108 LEU A N 1
ATOM 609 C CA . LEU A 1 108 ? 34.71754 34.23893 73.30709 1.000 60.96363 108 LEU A CA 1
ATOM 610 C C . LEU A 1 108 ? 35.37024 34.74329 74.59159 1.000 49.05145 108 LEU A C 1
ATOM 611 O O . LEU A 1 108 ? 36.27975 35.57627 74.51337 1.000 46.28889 108 LEU A O 1
ATOM 616 N N . LEU A 1 109 ? 34.94778 34.26459 75.75580 1.000 43.05910 109 LEU A N 1
ATOM 617 C CA . LEU A 1 109 ? 35.43642 34.77482 77.02934 1.000 37.94517 109 LEU A CA 1
ATOM 618 C C . LEU A 1 109 ? 36.48731 33.84401 77.63205 1.000 39.94426 109 LEU A C 1
ATOM 619 O O . LEU A 1 109 ? 36.69741 32.71558 77.17791 1.000 41.54967 109 LEU A O 1
ATOM 624 N N . GLY A 1 110 ? 37.15350 34.34326 78.68135 1.000 35.22901 110 GLY A N 1
ATOM 625 C CA . GLY A 1 110 ? 38.19563 33.59028 79.36213 1.000 34.27449 110 GLY A CA 1
ATOM 626 C C . GLY A 1 110 ? 39.54749 33.70776 78.67350 1.000 32.35764 110 GLY A C 1
ATOM 627 O O . GLY A 1 110 ? 39.81301 34.64350 77.89668 1.000 32.09965 110 GLY A O 1
ATOM 628 N N . TYR A 1 111 ? 40.41407 32.72234 78.95353 1.000 32.52876 111 TYR A N 1
ATOM 629 C CA . TYR A 1 111 ? 41.77598 32.70661 78.40816 1.000 30.40334 111 TYR A CA 1
ATOM 630 C C . TYR A 1 111 ? 41.76620 32.15118 76.98977 1.000 30.03753 111 TYR A C 1
ATOM 631 O O . TYR A 1 111 ? 41.15288 31.11113 76.74326 1.000 34.01775 111 TYR A O 1
ATOM 640 N N . HIS A 1 112 ? 42.45323 32.82857 76.06215 1.000 30.25393 112 HIS A N 1
ATOM 641 C CA . HIS A 1 112 ? 42.59128 32.37237 74.67430 1.000 33.31422 112 HIS A CA 1
ATOM 642 C C . HIS A 1 112 ? 44.01966 32.55857 74.17839 1.000 36.49172 112 HIS A C 1
ATOM 643 O O . HIS A 1 112 ? 44.53213 33.67703 74.17836 1.000 31.77501 112 HIS A O 1
ATOM 650 N N . SER A 1 113 ? 44.65333 31.48176 73.69746 1.000 29.54058 113 SER A N 1
ATOM 651 C CA . SER A 1 113 ? 45.86307 31.61912 72.89403 1.000 31.40407 113 SER A CA 1
ATOM 652 C C . SER A 1 113 ? 45.48676 31.93193 71.44914 1.000 33.04028 113 SER A C 1
ATOM 653 O O . SER A 1 113 ? 44.65948 31.23333 70.85846 1.000 34.99722 113 SER A O 1
ATOM 656 N N . ARG A 1 114 ? 46.07307 32.98255 70.86907 1.000 32.22430 114 ARG A N 1
ATOM 657 C CA . ARG A 1 114 ? 45.75829 33.34017 69.48503 1.000 31.78210 114 ARG A CA 1
ATOM 658 C C . ARG A 1 114 ? 46.81968 32.76219 68.54462 1.000 34.10267 114 ARG A C 1
ATOM 659 O O . ARG A 1 114 ? 47.84438 32.23605 68.97501 1.000 34.14499 114 ARG A O 1
ATOM 667 N N . VAL A 1 115 ? 46.58261 32.92317 67.24034 1.000 36.38546 115 VAL A N 1
ATOM 668 C CA . VAL A 1 115 ? 47.51403 32.42708 66.22820 1.000 35.98170 115 VAL A CA 1
ATOM 669 C C . VAL A 1 115 ? 48.76099 33.31018 66.11068 1.000 42.30527 115 VAL A C 1
ATOM 670 O O . VAL A 1 115 ? 49.85187 32.82420 65.76396 1.000 35.86794 115 VAL A O 1
ATOM 674 N N . ASP A 1 116 ? 48.64758 34.60027 66.42070 1.000 32.53631 116 ASP A N 1
ATOM 675 C CA . ASP A 1 116 ? 49.79703 35.48881 66.42202 1.000 28.76659 116 ASP A CA 1
ATOM 676 C C . ASP A 1 116 ? 50.51304 35.34252 67.76461 1.000 28.50485 116 ASP A C 1
ATOM 677 O O . ASP A 1 116 ? 50.21249 34.43601 68.54048 1.000 29.77976 116 ASP A O 1
ATOM 682 N N . GLN A 1 117 ? 51.44771 36.23926 68.06786 1.000 27.99512 117 GLN A N 1
ATOM 683 C CA . GLN A 1 117 ? 52.14409 36.16393 69.34982 1.000 32.13717 117 GLN A CA 1
ATOM 684 C C . GLN A 1 117 ? 51.19004 36.35665 70.51752 1.000 33.13913 117 GLN A C 1
ATOM 685 O O . GLN A 1 117 ? 51.46327 35.88358 71.62359 1.000 27.80509 117 GLN A O 1
ATOM 691 N N . LEU A 1 118 ? 50.07937 37.05525 70.28141 1.000 30.71791 118 LEU A N 1
ATOM 692 C CA . LEU A 1 118 ? 49.12972 37.42923 71.32808 1.000 28.82241 118 LEU A CA 1
ATOM 693 C C . LEU A 1 118 ? 48.49032 36.23378 72.03522 1.000 26.24326 118 LEU A C 1
ATOM 694 O O . LEU A 1 118 ? 48.08286 35.26470 71.39695 1.000 28.41604 118 LEU A O 1
ATOM 699 N N . GLU A 1 119 ? 48.35844 36.32541 73.36852 1.000 26.65286 119 GLU A N 1
ATOM 700 C CA . GLU A 1 119 ? 47.37719 35.55037 74.12706 1.000 28.02824 119 GLU A CA 1
ATOM 701 C C . GLU A 1 119 ? 46.57523 36.54454 74.96605 1.000 27.86399 119 GLU A C 1
ATOM 702 O O . GLU A 1 119 ? 47.09100 37.60797 75.32340 1.000 27.98115 119 GLU A O 1
ATOM 708 N N . GLN A 1 120 ? 45.33358 36.18446 75.30030 1.000 26.47210 120 GLN A N 1
ATOM 709 C CA . GLN A 1 120 ? 44.40818 37.14954 75.89861 1.000 27.50420 120 GLN A CA 1
ATOM 710 C C . GLN A 1 120 ? 43.61661 36.53972 77.03913 1.000 28.73517 120 GLN A C 1
ATOM 711 O O . GLN A 1 120 ? 43.38465 35.32698 77.09160 1.000 31.13077 120 GLN A O 1
ATOM 717 N N . PHE A 1 121 ? 43.13140 37.41259 77.92717 1.000 25.94824 121 PHE A N 1
ATOM 718 C CA . PHE A 1 121 ? 42.02495 37.06131 78.81351 1.000 24.99452 121 PHE A CA 1
ATOM 719 C C . PHE A 1 121 ? 40.95194 38.11470 78.60070 1.000 28.26898 121 PHE A C 1
ATOM 720 O O . PHE A 1 121 ? 41.22479 39.28902 78.80966 1.000 26.35791 121 PHE A O 1
ATOM 728 N N . LEU A 1 122 ? 39.75057 37.69977 78.18461 1.000 29.94190 122 LEU A N 1
ATOM 729 C CA . LEU A 1 122 ? 38.65347 38.60604 77.83392 1.000 31.83996 122 LEU A CA 1
ATOM 730 C C . LEU A 1 122 ? 37.45637 38.32489 78.73064 1.000 31.84372 122 LEU A C 1
ATOM 731 O O . LEU A 1 122 ? 37.10018 37.16762 78.94999 1.000 29.62232 122 LEU A O 1
ATOM 736 N N . LEU A 1 123 ? 36.79661 39.37417 79.21412 1.000 29.20106 123 LEU A N 1
ATOM 737 C CA . LEU A 1 123 ? 35.62228 39.13298 80.04015 1.000 30.05616 123 LEU A CA 1
ATOM 738 C C . LEU A 1 123 ? 34.62428 40.25709 79.80535 1.000 30.89170 123 LEU A C 1
ATOM 739 O O . LEU A 1 123 ? 35.00620 41.42653 79.89138 1.000 29.24565 123 LEU A O 1
ATOM 744 N N . GLU A 1 124 ? 33.36656 39.89702 79.55373 1.000 31.66138 124 GLU A N 1
ATOM 745 C CA . GLU A 1 124 ? 32.27674 40.87579 79.47113 1.000 30.14040 124 GLU A CA 1
ATOM 746 C C . GLU A 1 124 ? 31.79247 41.28222 80.86422 1.000 33.18725 124 GLU A C 1
ATOM 747 O O . GLU A 1 124 ? 31.84710 40.49984 81.82656 1.000 31.95913 124 GLU A O 1
ATOM 753 N N . ARG A 1 125 ? 31.27293 42.52213 80.94070 1.000 31.59934 125 ARG A N 1
ATOM 754 C CA . ARG A 1 125 ? 30.94477 43.20211 82.19886 1.000 37.46933 125 ARG A CA 1
ATOM 755 C C . ARG A 1 125 ? 29.98345 42.40075 83.06996 1.000 31.52772 125 ARG A C 1
ATOM 756 O O . ARG A 1 125 ? 30.06748 42.46573 84.30395 1.000 34.15497 125 ARG A O 1
ATOM 764 N N . ARG A 1 126 ? 29.09076 41.62107 82.46523 1.000 32.45905 126 ARG A N 1
ATOM 765 C CA . ARG A 1 126 ? 28.15430 40.87093 83.29724 1.000 38.10366 126 ARG A CA 1
ATOM 766 C C . ARG A 1 126 ? 28.86138 39.87379 84.20065 1.000 43.51352 126 ARG A C 1
ATOM 767 O O . ARG A 1 126 ? 28.29069 39.46391 85.21508 1.000 37.93213 126 ARG A O 1
ATOM 775 N N . PHE A 1 127 ? 30.10661 39.51602 83.88768 1.000 40.22054 127 PHE A N 1
ATOM 776 C CA . PHE A 1 127 ? 30.88625 38.57040 84.67968 1.000 36.85710 127 PHE A CA 1
ATOM 777 C C . PHE A 1 127 ? 31.93557 39.22187 85.57206 1.000 37.81762 127 PHE A C 1
ATOM 778 O O . PHE A 1 127 ? 32.58112 38.50499 86.34252 1.000 39.84621 127 PHE A O 1
ATOM 786 N N . TRP A 1 128 ? 32.15465 40.54009 85.48037 1.000 36.49724 128 TRP A N 1
ATOM 787 C CA . TRP A 1 128 ? 33.28447 41.13095 86.20009 1.000 33.36303 128 TRP A CA 1
ATOM 788 C C . TRP A 1 128 ? 33.13980 40.92137 87.69937 1.000 40.08395 128 TRP A C 1
ATOM 789 O O . TRP A 1 128 ? 34.07117 40.46266 88.36243 1.000 36.01616 128 TRP A O 1
ATOM 800 N N . GLY A 1 129 ? 31.96619 41.24847 88.25683 1.000 35.94621 129 GLY A N 1
ATOM 801 C CA . GLY A 1 129 ? 31.81001 41.18623 89.70502 1.000 39.77550 129 GLY A CA 1
ATOM 802 C C . GLY A 1 129 ? 32.03270 39.79151 90.26099 1.000 38.59711 129 GLY A C 1
ATOM 803 O O . GLY A 1 129 ? 32.66470 39.62267 91.30929 1.000 45.31990 129 GLY A O 1
ATOM 804 N N . GLU A 1 130 ? 31.55734 38.77462 89.54388 1.000 37.00883 130 GLU A N 1
ATOM 805 C CA . GLU A 1 130 ? 31.68159 37.39467 89.99395 1.000 44.01171 130 GLU A CA 1
ATOM 806 C C . GLU A 1 130 ? 33.05507 36.77966 89.71335 1.000 49.65519 130 GLU A C 1
ATOM 807 O O . GLU A 1 130 ? 33.50603 35.92145 90.48125 1.000 44.93897 130 GLU A O 1
ATOM 813 N N . VAL A 1 131 ? 33.71807 37.14828 88.61792 1.000 36.19333 131 VAL A N 1
ATOM 814 C CA . VAL A 1 131 ? 34.87336 36.40243 88.12901 1.000 40.74484 131 VAL A CA 1
ATOM 815 C C . VAL A 1 131 ? 36.17570 37.17751 88.31649 1.000 38.28394 131 VAL A C 1
ATOM 816 O O . VAL A 1 131 ? 37.17431 36.60577 88.75676 1.000 34.93290 131 VAL A O 1
ATOM 820 N N . TYR A 1 132 ? 36.19054 38.48792 88.02309 1.000 34.40082 132 TYR A N 1
ATOM 821 C CA . TYR A 1 132 ? 37.43509 39.22510 88.16776 1.000 33.50443 132 TYR A CA 1
ATOM 822 C C . TYR A 1 132 ? 37.74285 39.51027 89.63922 1.000 36.45934 132 TYR A C 1
ATOM 823 O O . TYR A 1 132 ? 36.83685 39.56651 90.48573 1.000 32.53431 132 TYR A O 1
ATOM 832 N N . PRO A 1 133 ? 39.01274 39.71011 89.96905 1.000 31.79687 133 PRO A N 1
ATOM 833 C CA . PRO A 1 133 ? 39.33908 40.27252 91.28047 1.000 31.68165 133 PRO A CA 1
ATOM 834 C C . PRO A 1 133 ? 38.59389 41.58997 91.45858 1.000 32.48715 133 PRO A C 1
ATOM 835 O O . PRO A 1 133 ? 38.44126 42.36156 90.51143 1.000 32.82934 133 PRO A O 1
ATOM 839 N N . SER A 1 134 ? 38.17045 41.86587 92.69426 1.000 36.43940 134 SER A N 1
ATOM 840 C CA . SER A 1 134 ? 37.36021 43.06035 92.94589 1.000 37.16255 134 SER A CA 1
ATOM 841 C C . SER A 1 134 ? 38.01394 44.31804 92.38513 1.000 35.39198 134 SER A C 1
ATOM 842 O O . SER A 1 134 ? 37.32962 45.15190 91.77746 1.000 32.79285 134 SER A O 1
ATOM 845 N N . GLU A 1 135 ? 39.34647 44.47474 92.55185 1.000 27.69739 135 GLU A N 1
ATOM 846 C CA . GLU A 1 135 ? 39.99585 45.69793 92.07071 1.000 29.68303 135 GLU A CA 1
ATOM 847 C C . GLU A 1 135 ? 40.08063 45.77039 90.54674 1.000 28.16555 135 GLU A C 1
ATOM 848 O O . GLU A 1 135 ? 40.21832 46.87257 89.99454 1.000 29.98075 135 GLU A O 1
ATOM 854 N N . ILE A 1 136 ? 40.02887 44.62975 89.86304 1.000 30.48154 136 ILE A N 1
ATOM 855 C CA . ILE A 1 136 ? 39.97325 44.62938 88.40305 1.000 29.55785 136 ILE A CA 1
ATOM 856 C C . ILE A 1 136 ? 38.56539 44.99894 87.91627 1.000 30.16439 136 ILE A C 1
ATOM 857 O O . ILE A 1 136 ? 38.40320 45.71383 86.91991 1.000 30.56648 136 ILE A O 1
ATOM 862 N N . ALA A 1 137 ? 37.52680 44.51088 88.59913 1.000 29.83610 137 ALA A N 1
ATOM 863 C CA . ALA A 1 137 ? 36.16635 44.93971 88.26532 1.000 28.78625 137 ALA A CA 1
ATOM 864 C C . ALA A 1 137 ? 35.99456 46.44166 88.47106 1.000 29.09275 137 ALA A C 1
ATOM 865 O O . ALA A 1 137 ? 35.40234 47.12532 87.62910 1.000 31.59308 137 ALA A O 1
ATOM 867 N N . THR A 1 138 ? 36.54510 46.98387 89.56166 1.000 28.21952 138 THR A N 1
ATOM 868 C CA . THR A 1 138 ? 36.54258 48.42712 89.76177 1.000 30.09543 138 THR A CA 1
ATOM 869 C C . THR A 1 138 ? 37.16512 49.15596 88.58407 1.000 33.73028 138 THR A C 1
ATOM 870 O O . THR A 1 138 ? 36.60778 50.13224 88.06880 1.000 29.17075 138 THR A O 1
ATOM 874 N N . LEU A 1 139 ? 38.35768 48.72446 88.17270 1.000 30.82168 139 LEU A N 1
ATOM 875 C CA . LEU A 1 139 ? 39.00363 49.35787 87.03007 1.000 27.86322 139 LEU A CA 1
ATOM 876 C C . LEU A 1 139 ? 38.09000 49.30586 85.80852 1.000 25.50648 139 LEU A C 1
ATOM 877 O O . LEU A 1 139 ? 37.94887 50.29876 85.07272 1.000 28.71537 139 LEU A O 1
ATOM 882 N N . GLY A 1 140 ? 37.46638 48.15797 85.58305 1.000 25.93369 140 GLY A N 1
ATOM 883 C CA . GLY A 1 140 ? 36.57694 48.01800 84.44947 1.000 29.02678 140 GLY A CA 1
ATOM 884 C C . GLY A 1 140 ? 35.40619 48.98967 84.53200 1.000 30.98390 140 GLY A C 1
ATOM 885 O O . GLY A 1 140 ? 35.02398 49.59505 83.53152 1.000 27.89708 140 GLY A O 1
ATOM 886 N N . GLU A 1 141 ? 34.82417 49.14285 85.72344 1.000 33.70726 141 GLU A N 1
ATOM 887 C CA . GLU A 1 141 ? 33.68936 50.05896 85.87347 1.000 33.27322 141 GLU A CA 1
ATOM 888 C C . GLU A 1 141 ? 34.10338 51.49886 85.60612 1.000 34.91704 141 GLU A C 1
ATOM 889 O O . GLU A 1 141 ? 33.37733 52.24301 84.92382 1.000 32.56441 141 GLU A O 1
ATOM 895 N N . HIS A 1 142 ? 35.27947 51.91439 86.11693 1.000 30.14161 142 HIS A N 1
ATOM 896 C CA . HIS A 1 142 ? 35.76757 53.27029 85.86810 1.000 32.88251 142 HIS A CA 1
ATOM 897 C C . HIS A 1 142 ? 35.96816 53.50788 84.38684 1.000 34.39230 142 HIS A C 1
ATOM 898 O O . HIS A 1 142 ? 35.65410 54.58587 83.86575 1.000 30.80641 142 HIS A O 1
ATOM 905 N N . LEU A 1 143 ? 36.57039 52.52899 83.70422 1.000 29.27058 143 LEU A N 1
ATOM 906 C CA . LEU A 1 143 ? 36.81023 52.66508 82.28374 1.000 25.35400 143 LEU A CA 1
ATOM 907 C C . LEU A 1 143 ? 35.50975 52.70119 81.50532 1.000 27.57767 143 LEU A C 1
ATOM 908 O O . LEU A 1 143 ? 35.43855 53.37967 80.47155 1.000 28.38208 143 LEU A O 1
ATOM 913 N N . THR A 1 144 ? 34.48380 51.97666 81.97032 1.000 27.28422 144 THR A N 1
ATOM 914 C CA . THR A 1 144 ? 33.17753 52.03257 81.31026 1.000 32.20912 144 THR A CA 1
ATOM 915 C C . THR A 1 144 ? 32.61098 53.44950 81.36891 1.000 29.97591 144 THR A C 1
ATOM 916 O O . THR A 1 144 ? 32.10053 53.96214 80.37216 1.000 30.87992 144 THR A O 1
ATOM 920 N N . LEU A 1 145 ? 32.68018 54.09123 82.54171 1.000 31.07612 145 LEU A N 1
ATOM 921 C CA . LEU A 1 145 ? 32.14590 55.44905 82.65984 1.000 35.48108 145 LEU A CA 1
ATOM 922 C C . LEU A 1 145 ? 33.00235 56.45927 81.91207 1.000 35.34396 145 LEU A C 1
ATOM 923 O O . LEU A 1 145 ? 32.47072 57.37559 81.28829 1.000 30.27747 145 LEU A O 1
ATOM 928 N N . LEU A 1 146 ? 34.32161 56.28208 81.89810 1.000 29.89968 146 LEU A N 1
ATOM 929 C CA . LEU A 1 146 ? 35.15659 57.12382 81.05143 1.000 29.41076 146 LEU A CA 1
ATOM 930 C C . LEU A 1 146 ? 34.80506 56.93572 79.57549 1.000 32.00489 146 LEU A C 1
ATOM 931 O O . LEU A 1 146 ? 34.68889 57.91225 78.82416 1.000 32.22897 146 LEU A O 1
ATOM 936 N N . SER A 1 147 ? 34.67870 55.68118 79.12519 1.000 28.41254 147 SER A N 1
ATOM 937 C CA . SER A 1 147 ? 34.34398 55.43314 77.72691 1.000 28.89024 147 SER A CA 1
ATOM 938 C C . SER A 1 147 ? 32.98474 56.01394 77.36465 1.000 35.20227 147 SER A C 1
ATOM 939 O O . SER A 1 147 ? 32.77741 56.48859 76.23894 1.000 30.94120 147 SER A O 1
ATOM 942 N N . HIS A 1 148 ? 32.03337 55.91155 78.28827 1.000 28.69711 148 HIS A N 1
ATOM 943 C CA . HIS A 1 148 ? 30.69565 56.48455 78.09246 1.000 31.06661 148 HIS A CA 1
ATOM 944 C C . HIS A 1 148 ? 30.78930 57.98813 77.81015 1.000 29.27906 148 HIS A C 1
ATOM 945 O O . HIS A 1 148 ? 30.19463 58.49028 76.84682 1.000 30.78857 148 HIS A O 1
ATOM 952 N N . ARG A 1 149 ? 31.58609 58.70963 78.59735 1.000 28.02466 149 ARG A N 1
ATOM 953 C CA . ARG A 1 149 ? 31.71684 60.14025 78.36532 1.000 34.22323 149 ARG A CA 1
ATOM 954 C C . ARG A 1 149 ? 32.33146 60.41206 76.99849 1.000 39.96341 149 ARG A C 1
ATOM 955 O O . ARG A 1 149 ? 31.85690 61.28103 76.26587 1.000 31.71758 149 ARG A O 1
ATOM 963 N N . VAL A 1 150 ? 33.34891 59.63963 76.60284 1.000 33.12257 150 VAL A N 1
ATOM 964 C CA . VAL A 1 150 ? 33.98239 59.87606 75.30248 1.000 36.17602 150 VAL A CA 1
ATOM 965 C C . VAL A 1 150 ? 32.98632 59.61987 74.17592 1.000 35.00530 150 VAL A C 1
ATOM 966 O O . VAL A 1 150 ? 32.86998 60.40951 73.22876 1.000 34.81070 150 VAL A O 1
ATOM 970 N N . LEU A 1 151 ? 32.23474 58.51592 74.27408 1.000 28.84802 151 LEU A N 1
ATOM 971 C CA . LEU A 1 151 ? 31.31719 58.13657 73.20670 1.000 30.73014 151 LEU A CA 1
ATOM 972 C C . LEU A 1 151 ? 30.22941 59.19522 73.00700 1.000 37.80110 151 LEU A C 1
ATOM 973 O O . LEU A 1 151 ? 29.88719 59.55030 71.87151 1.000 32.81113 151 LEU A O 1
ATOM 978 N N . ARG A 1 152 ? 29.69397 59.72510 74.10198 1.000 36.89168 152 ARG A N 1
ATOM 979 C CA . ARG A 1 152 ? 28.65332 60.73993 73.97335 1.000 39.02869 152 ARG A CA 1
ATOM 980 C C . ARG A 1 152 ? 29.19600 62.02111 73.35616 1.000 35.13645 152 ARG A C 1
ATOM 981 O O . ARG A 1 152 ? 28.48948 62.70538 72.60171 1.000 39.94158 152 ARG A O 1
ATOM 989 N N . SER A 1 153 ? 30.45273 62.35028 73.63231 1.000 39.42804 153 SER A N 1
ATOM 990 C CA . SER A 1 153 ? 31.05923 63.49490 72.96791 1.000 40.76995 153 SER A CA 1
ATOM 991 C C . SER A 1 153 ? 31.17153 63.26537 71.46092 1.000 47.54054 153 SER A C 1
ATOM 992 O O . SER A 1 153 ? 30.91638 64.18135 70.66172 1.000 42.81274 153 SER A O 1
ATOM 995 N N . VAL A 1 154 ? 31.50413 62.03762 71.04994 1.000 38.25957 154 VAL A N 1
ATOM 996 C CA . VAL A 1 154 ? 31.61391 61.71686 69.62573 1.000 41.53930 154 VAL A CA 1
ATOM 997 C C . VAL A 1 154 ? 30.24149 61.74133 68.95387 1.000 43.53409 154 VAL A C 1
ATOM 998 O O . VAL A 1 154 ? 30.09473 62.21285 67.81862 1.000 42.41684 154 VAL A O 1
ATOM 1002 N N . LEU A 1 155 ? 29.21944 61.21107 69.62586 1.000 33.93010 155 LEU A N 1
ATOM 1003 C CA . LEU A 1 155 ? 27.89636 61.13507 69.01768 1.000 41.39545 155 LEU A CA 1
ATOM 1004 C C . LEU A 1 155 ? 27.33176 62.52627 68.78077 1.000 42.83444 155 LEU A C 1
ATOM 1005 O O . LEU A 1 155 ? 26.67093 62.76992 67.76624 1.000 45.48687 155 LEU A O 1
ATOM 1010 N N . ALA A 1 156 ? 27.57559 63.44182 69.71641 1.000 42.26561 156 ALA A N 1
ATOM 1011 C CA . ALA A 1 156 ? 27.11551 64.81346 69.53420 1.000 44.56727 156 ALA A CA 1
ATOM 1012 C C . ALA A 1 156 ? 27.75833 65.43109 68.30585 1.000 51.52198 156 ALA A C 1
ATOM 1013 O O . ALA A 1 156 ? 27.07598 66.06329 67.49228 1.000 49.74057 156 ALA A O 1
ATOM 1015 N N . SER A 1 157 ? 29.06678 65.21773 68.12868 1.000 42.09313 157 SER A N 1
ATOM 1016 C CA . SER A 1 157 ? 29.76210 65.79153 66.98445 1.000 47.85846 157 SER A CA 1
ATOM 1017 C C . SER A 1 157 ? 29.28378 65.20358 65.65981 1.000 48.56570 157 SER A C 1
ATOM 1018 O O . SER A 1 157 ? 29.49011 65.82009 64.61006 1.000 50.63059 157 SER A O 1
ATOM 1021 N N . ALA A 1 158 ? 28.59389 64.06934 65.68518 1.000 41.30108 158 ALA A N 1
ATOM 1022 C CA . ALA A 1 158 ? 28.14122 63.42660 64.46162 1.000 39.78521 158 ALA A CA 1
ATOM 1023 C C . ALA A 1 158 ? 26.80096 63.93794 63.95164 1.000 58.35755 158 ALA A C 1
ATOM 1024 O O . ALA A 1 158 ? 26.34439 63.46423 62.90230 1.000 53.13321 158 ALA A O 1
ATOM 1026 N N . GLY A 1 159 ? 26.13590 64.82882 64.68455 1.000 53.35604 159 GLY A N 1
ATOM 1027 C CA . GLY A 1 159 ? 24.85898 65.35672 64.24313 1.000 48.78781 159 GLY A CA 1
ATOM 1028 C C . GLY A 1 159 ? 23.69107 64.41239 64.38101 1.000 46.58287 159 GLY A C 1
ATOM 1029 O O . GLY A 1 159 ? 22.67096 64.60079 63.71780 1.000 54.85777 159 GLY A O 1
ATOM 1030 N N . ILE A 1 160 ? 23.80455 63.39568 65.22291 1.000 45.41443 160 ILE A N 1
ATOM 1031 C CA . ILE A 1 160 ? 22.72430 62.44702 65.46052 1.000 35.43552 160 ILE A CA 1
ATOM 1032 C C . ILE A 1 160 ? 21.85808 62.99537 66.59285 1.000 37.71194 160 ILE A C 1
ATOM 1033 O O . ILE A 1 160 ? 22.41322 63.40696 67.62775 1.000 41.19860 160 ILE A O 1
ATOM 1038 N N . PRO A 1 161 ? 20.52281 63.00581 66.46629 1.000 45.54006 161 PRO A N 1
ATOM 1039 C CA . PRO A 1 161 ? 19.68232 63.53137 67.55398 1.000 44.98656 161 PRO A CA 1
ATOM 1040 C C . PRO A 1 161 ? 19.80766 62.68976 68.81644 1.000 44.29191 161 PRO A C 1
ATOM 1041 O O . PRO A 1 161 ? 19.82380 61.45640 68.76885 1.000 39.16480 161 PRO A O 1
ATOM 1045 N N . GLU A 1 162 ? 19.84120 63.37799 69.95743 1.000 45.28266 162 GLU A N 1
ATOM 1046 C CA . GLU A 1 162 ? 20.11495 62.71432 71.22795 1.000 43.35325 162 GLU A CA 1
ATOM 1047 C C . GLU A 1 162 ? 19.11770 61.61119 71.53861 1.000 43.15877 162 GLU A C 1
ATOM 1048 O O . GLU A 1 162 ? 19.48766 60.60263 72.14623 1.000 42.23014 162 GLU A O 1
ATOM 1054 N N . GLU A 1 163 ? 17.85423 61.76091 71.14621 1.000 41.64861 163 GLU A N 1
ATOM 1055 C CA . GLU A 1 163 ? 16.93185 60.70273 71.52083 1.000 36.33411 163 GLU A CA 1
ATOM 1056 C C . GLU A 1 163 ? 17.14242 59.42718 70.71745 1.000 41.13342 163 GLU A C 1
ATOM 1057 O O . GLU A 1 163 ? 16.57174 58.39985 71.08040 1.000 42.79676 163 GLU A O 1
ATOM 1063 N N . ASP A 1 164 ? 17.96583 59.44975 69.66997 1.000 43.96771 164 ASP A N 1
ATOM 1064 C CA . ASP A 1 164 ? 18.33294 58.22610 68.96399 1.000 43.66146 164 ASP A CA 1
ATOM 1065 C C . ASP A 1 164 ? 19.62249 57.58006 69.48342 1.000 40.54288 164 ASP A C 1
ATOM 1066 O O . ASP A 1 164 ? 19.99045 56.50919 68.98854 1.000 34.77692 164 ASP A O 1
ATOM 1071 N N . TRP A 1 165 ? 20.31775 58.19975 70.44727 1.000 36.66653 165 TRP A N 1
ATOM 1072 C CA . TRP A 1 165 ? 21.66014 57.72992 70.80514 1.000 38.30750 165 TRP A CA 1
ATOM 1073 C C . TRP A 1 165 ? 21.63297 56.33317 71.42095 1.000 39.77441 165 TRP A C 1
ATOM 1074 O O . TRP A 1 165 ? 22.50280 55.49342 71.12763 1.000 33.59155 165 TRP A O 1
ATOM 1085 N N . HIS A 1 166 ? 20.65724 56.06372 72.29072 1.000 36.02374 166 HIS A N 1
ATOM 1086 C CA . HIS A 1 166 ? 20.65592 54.79483 73.01174 1.000 38.13311 166 HIS A CA 1
ATOM 1087 C C . HIS A 1 166 ? 20.49687 53.62113 72.05911 1.000 41.20602 166 HIS A C 1
ATOM 1088 O O . HIS A 1 166 ? 21.23108 52.62552 72.14558 1.000 40.50023 166 HIS A O 1
ATOM 1095 N N . ARG A 1 167 ? 19.55857 53.72411 71.11915 1.000 35.90062 167 ARG A N 1
ATOM 1096 C CA . ARG A 1 167 ? 19.40126 52.66096 70.14473 1.000 34.28569 167 ARG A CA 1
ATOM 1097 C C . ARG A 1 167 ? 20.55486 52.63585 69.15722 1.000 37.11222 167 ARG A C 1
ATOM 1098 O O . ARG A 1 167 ? 21.02735 51.55468 68.78407 1.000 41.36771 167 ARG A O 1
ATOM 1106 N N . ALA A 1 168 ? 21.04779 53.81064 68.74689 1.000 36.55415 168 ALA A N 1
ATOM 1107 C CA . ALA A 1 168 ? 22.13538 53.85168 67.76718 1.000 34.81911 168 ALA A CA 1
ATOM 1108 C C . ALA A 1 168 ? 23.41983 53.23812 68.30922 1.000 44.32625 168 ALA A C 1
ATOM 1109 O O . ALA A 1 168 ? 24.19912 52.65510 67.54300 1.000 36.67321 168 ALA A O 1
ATOM 1111 N N . SER A 1 169 ? 23.66720 53.40010 69.60759 1.000 39.32842 169 SER A N 1
ATOM 1112 C CA . SER A 1 169 ? 24.88266 52.96430 70.27777 1.000 33.27059 169 SER A CA 1
ATOM 1113 C C . SER A 1 169 ? 24.73056 51.59228 70.91566 1.000 36.78417 169 SER A C 1
ATOM 1114 O O . SER A 1 169 ? 25.64388 51.14519 71.61839 1.000 33.95425 169 SER A O 1
ATOM 1117 N N . GLY A 1 170 ? 23.60339 50.92698 70.70209 1.000 33.47641 170 GLY A N 1
ATOM 1118 C CA . GLY A 1 170 ? 23.36406 49.63639 71.34599 1.000 40.47225 170 GLY A CA 1
ATOM 1119 C C . GLY A 1 170 ? 23.46227 49.70988 72.85224 1.000 42.76412 170 GLY A C 1
ATOM 1120 O O . GLY A 1 170 ? 23.90028 48.75144 73.50018 1.000 38.75486 170 GLY A O 1
ATOM 1121 N N . GLY A 1 171 ? 23.07486 50.84434 73.42897 1.000 34.82137 171 GLY A N 1
ATOM 1122 C CA . GLY A 1 171 ? 23.09326 51.03224 74.86185 1.000 36.65070 171 GLY A CA 1
ATOM 1123 C C . GLY A 1 171 ? 24.33246 51.71688 75.38654 1.000 34.73414 171 GLY A C 1
ATOM 1124 O O . GLY A 1 171 ? 24.34588 52.12700 76.55688 1.000 34.56770 171 GLY A O 1
ATOM 1125 N N . CYS A 1 172 ? 25.37120 51.87837 74.55840 1.000 34.23334 172 CYS A N 1
ATOM 1126 C CA . CYS A 1 172 ? 26.60738 52.46430 75.06188 1.000 31.10704 172 CYS A CA 1
ATOM 1127 C C . CYS A 1 172 ? 26.50003 53.96162 75.35769 1.000 32.20998 172 CYS A C 1
ATOM 1128 O O . CYS A 1 172 ? 27.36546 54.50034 76.05295 1.000 29.77152 172 CYS A O 1
ATOM 1131 N N . SER A 1 173 ? 25.50593 54.67162 74.81327 1.000 32.36570 173 SER A N 1
ATOM 1132 C CA . SER A 1 173 ? 25.37489 56.07467 75.20339 1.000 30.38943 173 SER A CA 1
ATOM 1133 C C . SER A 1 173 ? 24.87170 56.23571 76.63486 1.000 32.15396 173 SER A C 1
ATOM 1134 O O . SER A 1 173 ? 24.85016 57.36445 77.15466 1.000 33.47087 173 SER A O 1
ATOM 1137 N N . GLU A 1 174 ? 24.40097 55.15735 77.24671 1.000 30.64771 174 GLU A N 1
ATOM 1138 C CA . GLU A 1 174 ? 24.13612 55.08909 78.67562 1.000 30.85155 174 GLU A CA 1
ATOM 1139 C C . GLU A 1 174 ? 25.11640 54.08591 79.27936 1.000 29.53109 174 GLU A C 1
ATOM 1140 O O . GLU A 1 174 ? 26.31876 54.21503 79.01450 1.000 31.90257 174 GLU A O 1
ATOM 1146 N N . THR A 1 175 ? 24.67958 53.11846 80.08524 1.000 33.59268 175 THR A N 1
ATOM 1147 C CA . THR A 1 175 ? 25.57079 52.07944 80.61990 1.000 36.73335 175 THR A CA 1
ATOM 1148 C C . THR A 1 175 ? 25.01890 50.69057 80.32042 1.000 34.00168 175 THR A C 1
ATOM 1149 O O . THR A 1 175 ? 25.25402 49.72545 81.07056 1.000 37.18717 175 THR A O 1
ATOM 1153 N N . ASN A 1 176 ? 24.30734 50.57390 79.20044 1.000 30.44808 176 ASN A N 1
ATOM 1154 C CA . ASN A 1 176 ? 23.56762 49.38537 78.81008 1.000 35.23346 176 ASN A CA 1
ATOM 1155 C C . ASN A 1 176 ? 24.23941 48.59387 77.70988 1.000 35.38926 176 ASN A C 1
ATOM 1156 O O . ASN A 1 176 ? 23.62545 47.65977 77.19065 1.000 38.83684 176 ASN A O 1
ATOM 1161 N N . GLY A 1 177 ? 25.44659 48.97679 77.29368 1.000 38.68175 177 GLY A N 1
ATOM 1162 C CA . GLY A 1 177 ? 26.11636 48.29316 76.20448 1.000 33.33663 177 GLY A CA 1
ATOM 1163 C C . GLY A 1 177 ? 26.73154 46.96839 76.64295 1.000 32.59323 177 GLY A C 1
ATOM 1164 O O . GLY A 1 177 ? 26.53020 46.49253 77.76129 1.000 33.16794 177 GLY A O 1
ATOM 1165 N N . SER A 1 178 ? 27.43703 46.33309 75.70598 1.000 35.43416 178 SER A N 1
ATOM 1166 C CA . SER A 1 178 ? 28.34528 45.23553 76.03478 1.000 32.67055 178 SER A CA 1
ATOM 1167 C C . SER A 1 178 ? 29.74867 45.80270 76.18913 1.000 29.32605 178 SER A C 1
ATOM 1168 O O . SER A 1 178 ? 30.18415 46.62287 75.37272 1.000 31.99146 178 SER A O 1
ATOM 1171 N N . TYR A 1 179 ? 30.44499 45.39231 77.25259 1.000 31.18423 179 TYR A N 1
ATOM 1172 C CA . TYR A 1 179 ? 31.76072 45.94761 77.55842 1.000 27.81391 179 TYR A CA 1
ATOM 1173 C C . TYR A 1 179 ? 32.71159 44.80498 77.83973 1.000 28.31688 179 TYR A C 1
ATOM 1174 O O . TYR A 1 179 ? 32.44888 43.98474 78.72284 1.000 29.70152 179 TYR A O 1
ATOM 1183 N N . HIS A 1 180 ? 33.82266 44.76995 77.12315 1.000 29.21069 180 HIS A N 1
ATOM 1184 C CA . HIS A 1 180 ? 34.83868 43.76598 77.40459 1.000 27.26235 180 HIS A CA 1
ATOM 1185 C C . HIS A 1 180 ? 36.04046 44.48419 77.97738 1.000 28.25424 180 HIS A C 1
ATOM 1186 O O . HIS A 1 180 ? 36.48700 45.48863 77.41259 1.000 27.61443 180 HIS A O 1
ATOM 1193 N N . LEU A 1 181 ? 36.53922 43.99238 79.11451 1.000 27.88102 181 LEU A N 1
ATOM 1194 C CA . LEU A 1 181 ? 37.84154 44.38574 79.61584 1.000 26.20603 181 LEU A CA 1
ATOM 1195 C C . LEU A 1 181 ? 38.78014 43.22840 79.28966 1.000 25.51514 181 LEU A C 1
ATOM 1196 O O . LEU A 1 181 ? 38.55193 42.10388 79.74110 1.000 30.68566 181 LEU A O 1
ATOM 1201 N N . THR A 1 182 ? 39.78682 43.50386 78.48008 1.000 25.55898 182 THR A N 1
ATOM 1202 C CA . THR A 1 182 ? 40.54586 42.46471 77.78716 1.000 28.18306 182 THR A CA 1
ATOM 1203 C C . THR A 1 182 ? 42.02622 42.70215 78.04137 1.000 29.11773 182 THR A C 1
ATOM 1204 O O . THR A 1 182 ? 42.50296 43.81774 77.83623 1.000 25.78043 182 THR A O 1
ATOM 1208 N N . PHE A 1 183 ? 42.74877 41.65446 78.46629 1.000 25.59055 183 PHE A N 1
ATOM 1209 C CA . PHE A 1 183 ? 44.15334 41.74498 78.83755 1.000 24.39164 183 PHE A CA 1
ATOM 1210 C C . PHE A 1 183 ? 44.97173 40.98897 77.79452 1.000 24.64060 183 PHE A C 1
ATOM 1211 O O . PHE A 1 183 ? 44.56699 39.89882 77.35874 1.000 26.45796 183 PHE A O 1
ATOM 1219 N N . ASN A 1 184 ? 46.06595 41.60690 77.34827 1.000 27.00234 184 ASN A N 1
ATOM 1220 C CA . ASN A 1 184 ? 46.87369 41.12880 76.22483 1.000 28.94039 184 ASN A CA 1
ATOM 1221 C C . ASN A 1 184 ? 48.31243 40.87203 76.65279 1.000 25.82069 184 ASN A C 1
ATOM 1222 O O . ASN A 1 184 ? 48.94244 41.73179 77.28125 1.000 25.80382 184 ASN A O 1
ATOM 1227 N N . HIS A 1 185 ? 48.85275 39.70989 76.26858 1.000 28.19179 185 HIS A N 1
ATOM 1228 C CA . HIS A 1 185 ? 50.27643 39.45140 76.43749 1.000 25.98364 185 HIS A CA 1
ATOM 1229 C C . HIS A 1 185 ? 50.84749 38.91219 75.12546 1.000 24.93291 185 HIS A C 1
ATOM 1230 O O . HIS A 1 185 ? 50.26912 37.99269 74.53516 1.000 26.41033 185 HIS A O 1
ATOM 1237 N N . TYR A 1 186 ? 51.99146 39.46872 74.69291 1.000 25.15336 186 TYR A N 1
ATOM 1238 C CA . TYR A 1 186 ? 52.63946 39.11065 73.43078 1.000 28.94450 186 TYR A CA 1
ATOM 1239 C C . TYR A 1 186 ? 53.82475 38.19900 73.73782 1.000 24.69364 186 TYR A C 1
ATOM 1240 O O . TYR A 1 186 ? 54.71488 38.58458 74.48637 1.000 26.29425 186 TYR A O 1
ATOM 1249 N N . ARG A 1 187 ? 53.75956 36.95724 73.25810 1.000 29.21429 187 ARG A N 1
ATOM 1250 C CA . ARG A 1 187 ? 54.77268 35.94887 73.57018 1.000 33.69825 187 ARG A CA 1
ATOM 1251 C C . ARG A 1 187 ? 55.89305 36.10991 72.55042 1.000 29.36796 187 ARG A C 1
ATOM 1252 O O . ARG A 1 187 ? 55.78162 35.62906 71.42569 1.000 34.08884 187 ARG A O 1
ATOM 1260 N N . SER A 1 188 ? 56.94623 36.81802 72.94072 1.000 30.21808 188 SER A N 1
ATOM 1261 C CA . SER A 1 188 ? 58.03783 37.11110 72.02545 1.000 32.20514 188 SER A CA 1
ATOM 1262 C C . SER A 1 188 ? 58.76718 35.85007 71.56348 1.000 33.59396 188 SER A C 1
ATOM 1263 O O . SER A 1 188 ? 59.45096 35.89928 70.54259 1.000 38.56863 188 SER A O 1
ATOM 1266 N N . ALA A 1 189 ? 58.58697 34.72294 72.25362 1.000 33.93567 189 ALA A N 1
ATOM 1267 C CA . ALA A 1 189 ? 59.15655 33.46171 71.80103 1.000 41.80411 189 ALA A CA 1
ATOM 1268 C C . ALA A 1 189 ? 58.45092 32.90934 70.57588 1.000 40.16648 189 ALA A C 1
ATOM 1269 O O . ALA A 1 189 ? 58.96210 31.96810 69.96795 1.000 42.32290 189 ALA A O 1
ATOM 1271 N N . HIS A 1 190 ? 57.27512 33.42698 70.22330 1.000 31.69221 190 HIS A N 1
ATOM 1272 C CA . HIS A 1 190 ? 56.54094 32.92892 69.06611 1.000 30.62679 190 HIS A CA 1
ATOM 1273 C C . HIS A 1 190 ? 56.95967 33.73330 67.83738 1.000 39.10486 190 HIS A C 1
ATOM 1274 O O . HIS A 1 190 ? 57.11632 34.95513 67.91709 1.000 36.55991 190 HIS A O 1
ATOM 1281 N N . GLN A 1 191 ? 57.15710 33.04252 66.70808 1.000 32.11046 191 GLN A N 1
ATOM 1282 C CA . GLN A 1 191 ? 57.61852 33.68060 65.46464 1.000 34.00373 191 GLN A CA 1
ATOM 1283 C C . GLN A 1 191 ? 56.46813 34.22378 64.63905 1.000 47.19336 191 GLN A C 1
ATOM 1284 O O . GLN A 1 191 ? 56.36856 33.93748 63.44696 1.000 68.87675 191 GLN A O 1
ATOM 1290 N N . ASP A 1 192 ? 55.57213 34.97318 65.24994 0.791 36.71599 192 ASP A N 1
ATOM 1291 C CA . ASP A 1 192 ? 54.50903 35.62604 64.49942 0.791 49.45330 192 ASP A CA 1
ATOM 1292 C C . ASP A 1 192 ? 54.65700 37.15827 64.53824 0.791 33.58740 192 ASP A C 1
ATOM 1293 O O . ASP A 1 192 ? 55.49013 37.73708 65.24144 0.791 33.98758 192 ASP A O 1
ATOM 1298 N N . ILE A 1 193 ? 53.85983 37.81921 63.71621 1.000 38.41641 193 ILE A N 1
ATOM 1299 C CA . ILE A 1 193 ? 53.48407 39.20234 64.00062 1.000 34.35505 193 ILE A CA 1
ATOM 1300 C C . ILE A 1 193 ? 52.86159 39.20532 65.39741 1.000 33.76057 193 ILE A C 1
ATOM 1301 O O . ILE A 1 193 ? 52.34058 38.17546 65.85295 1.000 30.76129 193 ILE A O 1
ATOM 1306 N N . GLY A 1 194 ? 52.90922 40.34957 66.09231 1.000 32.85749 194 GLY A N 1
ATOM 1307 C CA . GLY A 1 194 ? 52.32559 40.41053 67.42907 1.000 30.13816 194 GLY A CA 1
ATOM 1308 C C . GLY A 1 194 ? 50.82127 40.22222 67.40557 1.000 29.74449 194 GLY A C 1
ATOM 1309 O O . GLY A 1 194 ? 50.26860 39.39594 68.13151 1.000 30.70481 194 GLY A O 1
ATOM 1310 N N . LEU A 1 195 ? 50.14236 40.98376 66.55832 1.000 30.19056 195 LEU A N 1
ATOM 1311 C CA . LEU A 1 195 ? 48.71791 40.83182 66.31853 1.000 30.16628 195 LEU A CA 1
ATOM 1312 C C . LEU A 1 195 ? 48.46800 41.38450 64.92719 1.000 29.54907 195 LEU A C 1
ATOM 1313 O O . LEU A 1 195 ? 48.83267 42.53352 64.63883 1.000 30.81699 195 LEU A O 1
ATOM 1318 N N . SER A 1 196 ? 47.85837 40.57586 64.07508 1.000 32.43778 196 SER A N 1
ATOM 1319 C CA . SER A 1 196 ? 47.79810 40.96034 62.68140 1.000 38.08557 196 SER A CA 1
ATOM 1320 C C . SER A 1 196 ? 46.77512 42.08387 62.48439 1.000 37.65714 196 SER A C 1
ATOM 1321 O O . SER A 1 196 ? 45.93871 42.36552 63.35290 1.000 36.39291 196 SER A O 1
ATOM 1324 N N . SER A 1 197 ? 46.86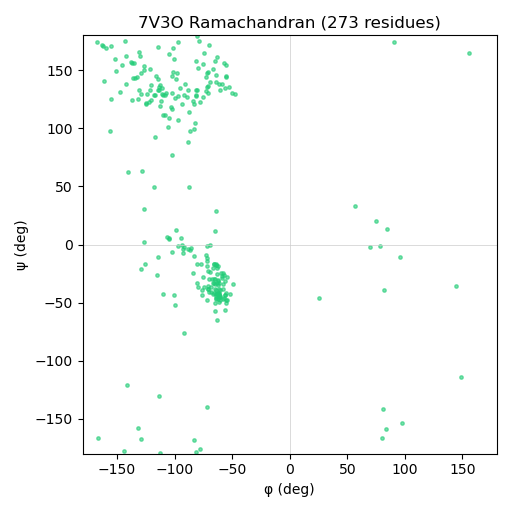406 42.71565 61.31483 1.000 35.46034 197 SER A N 1
ATOM 1325 C CA . SER A 1 197 ? 45.99304 43.82498 60.93011 1.000 36.53682 197 SER A CA 1
ATOM 1326 C C . SER A 1 197 ? 44.52252 43.51474 61.14456 1.000 34.06131 197 SER A C 1
ATOM 1327 O O . SER A 1 197 ? 44.00216 42.48531 60.69014 1.000 35.04582 197 SER A O 1
ATOM 1330 N N . HIS A 1 198 ? 43.83407 44.44545 61.80042 1.000 36.81836 198 HIS A N 1
ATOM 1331 C CA . HIS A 1 198 ? 42.40782 44.28201 62.01792 1.000 35.88743 198 HIS A CA 1
ATOM 1332 C C . HIS A 1 198 ? 41.78792 45.64236 62.31959 1.000 30.26206 198 HIS A C 1
ATOM 1333 O O . HIS A 1 198 ? 42.48329 46.63677 62.56452 1.000 34.92230 198 HIS A O 1
ATOM 1340 N N . LYS A 1 199 ? 40.46561 45.64775 62.30384 1.000 37.08030 199 LYS A N 1
ATOM 1341 C CA . LYS A 1 199 ? 39.63704 46.72004 62.82917 1.000 38.04087 199 LYS A CA 1
ATOM 1342 C C . LYS A 1 199 ? 38.87569 46.16160 64.02094 1.000 29.81420 199 LYS A C 1
ATOM 1343 O O . LYS A 1 199 ? 38.48990 44.99143 64.01053 1.000 35.19013 199 LYS A O 1
ATOM 1349 N N . ASP A 1 200 ? 38.69755 46.97493 65.06564 1.000 32.69259 200 ASP A N 1
ATOM 1350 C CA . ASP A 1 200 ? 37.95827 46.51188 66.23613 1.000 30.96971 200 ASP A CA 1
ATOM 1351 C C . ASP A 1 200 ? 36.48505 46.39056 65.90867 1.000 38.57782 200 ASP A C 1
ATOM 1352 O O . ASP A 1 200 ? 35.95756 47.13085 65.07372 1.000 40.23225 200 ASP A O 1
ATOM 1357 N N . ASP A 1 201 ? 35.82161 45.42485 66.55746 1.000 40.12040 201 ASP A N 1
ATOM 1358 C CA . ASP A 1 201 ? 34.36853 45.41811 66.61834 1.000 45.33106 201 ASP A CA 1
ATOM 1359 C C . ASP A 1 201 ? 33.89907 46.56337 67.50810 1.000 42.46876 201 ASP A C 1
ATOM 1360 O O . ASP A 1 201 ? 34.67671 47.18828 68.22816 1.000 43.15392 201 ASP A O 1
ATOM 1365 N N . GLY A 1 202 ? 32.61592 46.77914 67.52623 1.000 41.88079 202 GLY A N 1
ATOM 1366 C CA . GLY A 1 202 ? 32.08946 47.69346 68.52095 1.000 41.13893 202 GLY A CA 1
ATOM 1367 C C . GLY A 1 202 ? 32.25379 49.15668 68.14885 1.000 39.03309 202 GLY A C 1
ATOM 1368 O O . GLY A 1 202 ? 32.52377 49.52405 67.00834 1.000 35.92815 202 GLY A O 1
ATOM 1369 N N . PHE A 1 203 ? 32.04374 50.00789 69.14795 1.000 35.62201 203 PHE A N 1
ATOM 1370 C CA . PHE A 1 203 ? 31.98551 51.44721 68.93031 1.000 31.27537 203 PHE A CA 1
ATOM 1371 C C . PHE A 1 203 ? 33.28375 52.13576 69.27609 1.000 34.95060 203 PHE A C 1
ATOM 1372 O O . PHE A 1 203 ? 33.81771 52.91550 68.47703 1.000 37.08732 203 PHE A O 1
ATOM 1380 N N . ILE A 1 204 ? 33.78902 51.88991 70.47353 1.000 30.84932 204 ILE A N 1
ATOM 1381 C CA . ILE A 1 204 ? 34.91799 52.64550 70.98338 1.000 30.89455 204 ILE A CA 1
ATOM 1382 C C . ILE A 1 204 ? 35.82349 51.71369 71.77117 1.000 32.05717 204 ILE A C 1
ATOM 1383 O O . ILE A 1 204 ? 35.34838 50.86427 72.53972 1.000 29.89384 204 ILE A O 1
ATOM 1388 N N . THR A 1 205 ? 37.12114 51.88283 71.56532 1.000 31.01386 205 THR A N 1
ATOM 1389 C CA . THR A 1 205 ? 38.15448 51.14611 72.27832 1.000 29.74615 205 THR A CA 1
ATOM 1390 C C . THR A 1 205 ? 38.99441 52.13468 73.05494 1.000 29.66868 205 THR A C 1
ATOM 1391 O O . THR A 1 205 ? 39.48292 53.12179 72.48465 1.000 32.34626 205 THR A O 1
ATOM 1395 N N . VAL A 1 206 ? 39.17544 51.87561 74.34714 1.000 26.49392 206 VAL A N 1
ATOM 1396 C CA . VAL A 1 206 ? 40.09357 52.64648 75.17820 1.000 25.21303 206 VAL A CA 1
ATOM 1397 C C . VAL A 1 206 ? 41.26205 51.71917 75.51481 1.000 31.89133 206 VAL A C 1
ATOM 1398 O O . VAL A 1 206 ? 41.08803 50.73346 76.24675 1.000 30.77403 206 VAL A O 1
ATOM 1402 N N . LEU A 1 207 ? 42.44567 52.01593 74.97409 1.000 30.56106 207 LEU A N 1
ATOM 1403 C CA . LEU A 1 207 ? 43.58905 51.10352 75.05590 1.000 29.90237 207 LEU A CA 1
ATOM 1404 C C . LEU A 1 207 ? 44.66903 51.66043 75.97406 1.000 30.74530 207 LEU A C 1
ATOM 1405 O O . LEU A 1 207 ? 45.11948 52.80137 75.80863 1.000 28.84429 207 LEU A O 1
ATOM 1410 N N . ARG A 1 208 ? 45.11314 50.84067 76.92335 1.000 26.62864 208 ARG A N 1
ATOM 1411 C CA . ARG A 1 208 ? 46.21033 51.20102 77.80537 1.000 27.19402 208 ARG A CA 1
ATOM 1412 C C . ARG A 1 208 ? 47.44438 50.41817 77.34107 1.000 31.06194 208 ARG A C 1
ATOM 1413 O O . ARG A 1 208 ? 47.50756 49.19224 77.46387 1.000 28.94300 208 ARG A O 1
ATOM 1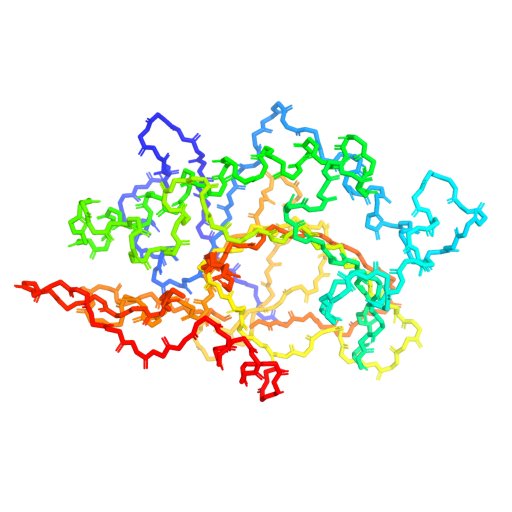421 N N . THR A 1 209 ? 48.39285 51.12679 76.76739 1.000 29.22367 209 THR A N 1
ATOM 1422 C CA . THR A 1 209 ? 49.63067 50.53860 76.30753 1.000 33.35248 209 THR A CA 1
ATOM 1423 C C . THR A 1 209 ? 50.77613 51.40024 76.80641 1.000 36.94539 209 THR A C 1
ATOM 1424 O O . THR A 1 209 ? 50.64300 52.62691 76.88699 1.000 33.98406 209 THR A O 1
ATOM 1428 N N . THR A 1 210 ? 51.89561 50.75588 77.16458 1.000 29.83922 210 THR A N 1
ATOM 1429 C CA . THR A 1 210 ? 53.05082 51.45936 77.71538 1.000 31.82673 210 THR A CA 1
ATOM 1430 C C . THR A 1 210 ? 54.34736 51.15407 76.97707 1.000 40.73393 210 THR A C 1
ATOM 1431 O O . THR A 1 210 ? 55.39458 51.67296 77.37555 1.000 37.21176 210 THR A O 1
ATOM 1435 N N . ALA A 1 211 ? 54.30423 50.34309 75.91961 1.000 34.75276 211 ALA A N 1
ATOM 1436 C CA . ALA A 1 211 ? 55.49555 49.94139 75.18946 1.000 39.09929 211 ALA A CA 1
ATOM 1437 C C . ALA A 1 211 ? 55.23439 50.03585 73.69308 1.000 32.11103 211 ALA A C 1
ATOM 1438 O O . ALA A 1 211 ? 54.09128 49.93525 73.22066 1.000 35.60712 211 ALA A O 1
ATOM 1440 N N . GLN A 1 212 ? 56.32093 50.18688 72.93923 1.000 31.45273 212 GLN A N 1
ATOM 1441 C CA . GLN A 1 212 ? 56.22470 50.23731 71.48691 1.000 38.36270 212 GLN A CA 1
ATOM 1442 C C . GLN A 1 212 ? 55.55767 48.98371 70.93310 1.000 36.49484 212 GLN A C 1
ATOM 1443 O O . GLN A 1 212 ? 55.56601 47.91579 71.55416 1.000 34.39332 212 GLN A O 1
ATOM 1449 N N . GLY A 1 213 ? 54.98372 49.12242 69.74143 1.000 31.47807 213 GLY A N 1
ATOM 1450 C CA . GLY A 1 213 ? 54.45381 47.96659 69.04062 1.000 35.89369 213 GLY A CA 1
ATOM 1451 C C . GLY A 1 213 ? 53.20051 48.24107 68.24437 1.000 37.84473 213 GLY A C 1
ATOM 1452 O O . GLY A 1 213 ? 52.96488 47.63707 67.18709 1.000 34.44310 213 GLY A O 1
ATOM 1453 N N . LEU A 1 214 ? 52.35163 49.12122 68.76601 1.000 34.67238 214 LEU A N 1
ATOM 1454 C CA . LEU A 1 214 ? 51.11154 49.42387 68.07623 1.000 32.98525 214 LEU A CA 1
ATOM 1455 C C . LEU A 1 214 ? 51.41202 50.25130 66.82887 1.000 27.47943 214 LEU A C 1
ATOM 1456 O O . LEU A 1 214 ? 52.22179 51.17920 66.86982 1.000 34.72695 214 LEU A O 1
ATOM 1461 N N . GLU A 1 215 ? 50.76417 49.88885 65.73263 1.000 32.92305 215 GLU A N 1
ATOM 1462 C CA . GLU A 1 215 ? 50.90754 50.55748 64.45213 1.000 39.94323 215 GLU A CA 1
ATOM 1463 C C . GLU A 1 215 ? 49.53032 50.77132 63.85841 1.000 36.35756 215 GLU A C 1
ATOM 1464 O O . GLU A 1 215 ? 48.64230 49.92547 64.00060 1.000 31.39810 215 GLU A O 1
ATOM 1470 N N . VAL A 1 216 ? 49.35105 51.90835 63.18751 1.000 34.45953 216 VAL A N 1
ATOM 1471 C CA . VAL A 1 216 ? 48.06447 52.24247 62.60142 1.000 37.88495 216 VAL A CA 1
ATOM 1472 C C . VAL A 1 216 ? 48.27343 52.61721 61.14813 1.000 42.44602 216 VAL A C 1
ATOM 1473 O O . VAL A 1 216 ? 49.29972 53.18842 60.76841 1.000 45.69907 216 VAL A O 1
ATOM 1477 N N . ASN A 1 217 ? 47.27726 52.29457 60.34101 1.000 44.45368 217 ASN A N 1
ATOM 1478 C CA . ASN A 1 217 ? 47.25641 52.62753 58.92679 1.000 53.45407 217 ASN A CA 1
ATOM 1479 C C . ASN A 1 217 ? 46.33156 53.83102 58.76023 1.000 58.94974 217 ASN A C 1
ATOM 1480 O O . ASN A 1 217 ? 45.18256 53.70891 58.34027 1.000 58.46851 217 ASN A O 1
ATOM 1485 N N . ARG A 1 218 ? 46.84759 55.01127 59.11653 1.000 61.44085 218 ARG A N 1
ATOM 1486 C CA . ARG A 1 218 ? 46.05238 56.23932 59.08509 1.000 82.10875 218 ARG A CA 1
ATOM 1487 C C . ARG A 1 218 ? 45.60512 56.57475 57.66779 1.000 94.09730 218 ARG A C 1
ATOM 1488 O O . ARG A 1 218 ? 44.40444 56.55653 57.37043 1.000 91.47142 218 ARG A O 1
ATOM 1496 N N . ASP A 1 219 ? 46.56213 56.87361 56.78598 1.000 94.26023 219 ASP A N 1
ATOM 1497 C CA . ASP A 1 219 ? 46.27021 57.26106 55.40742 1.000 95.58094 219 ASP A CA 1
ATOM 1498 C C . ASP A 1 219 ? 47.09210 56.39237 54.44738 1.000 90.77355 219 ASP A C 1
ATOM 1499 O O . ASP A 1 219 ? 47.95446 56.86137 53.70468 1.000 92.79688 219 ASP A O 1
ATOM 1504 N N . ASP A 1 220 ? 46.80096 55.09220 54.48710 1.000 89.62473 220 ASP A N 1
ATOM 1505 C CA . ASP A 1 220 ? 47.39399 54.05073 53.64712 1.000 99.95756 220 ASP A CA 1
ATOM 1506 C C . ASP A 1 220 ? 48.85577 53.76399 53.97194 1.000 92.22046 220 ASP A C 1
ATOM 1507 O O . ASP A 1 220 ? 49.46190 52.86220 53.38237 1.000 78.40985 220 ASP A O 1
ATOM 1512 N N . VAL A 1 221 ? 49.43603 54.48796 54.91574 1.000 87.30388 221 VAL A N 1
ATOM 1513 C CA . VAL A 1 221 ? 50.80548 54.22583 55.32248 1.000 81.13714 221 VAL A CA 1
ATOM 1514 C C . VAL A 1 221 ? 50.78022 53.72992 56.76317 1.000 68.73124 221 VAL A C 1
ATOM 1515 O O . VAL A 1 221 ? 50.06685 54.27907 57.61347 1.000 66.82637 221 VAL A O 1
ATOM 1519 N N . TRP A 1 222 ? 51.51692 52.65241 57.02002 1.000 66.55037 222 TRP A N 1
ATOM 1520 C CA . TRP A 1 222 ? 51.64655 52.14767 58.37717 1.000 52.98563 222 TRP A CA 1
ATOM 1521 C C . TRP A 1 222 ? 52.52808 53.08078 59.18564 1.000 57.94843 222 TRP A C 1
ATOM 1522 O O . TRP A 1 222 ? 53.60152 53.49223 58.73424 1.000 54.06666 222 TRP A O 1
ATOM 1533 N N . GLU A 1 223 ? 52.06876 53.43273 60.37857 1.000 43.84639 223 GLU A N 1
ATOM 1534 C CA . GLU A 1 223 ? 52.83101 54.31987 61.23813 1.000 42.65539 223 GLU A CA 1
ATOM 1535 C C . GLU A 1 223 ? 52.81694 53.79932 62.66590 1.000 39.26522 223 GLU A C 1
ATOM 1536 O O . GLU A 1 223 ? 51.79888 53.28394 63.13529 1.000 39.30117 223 GLU A O 1
ATOM 1542 N N . LYS A 1 224 ? 53.94064 53.96460 63.35199 1.000 37.95728 224 LYS A N 1
ATOM 1543 C CA . LYS A 1 224 ? 54.02409 53.63488 64.76461 1.000 41.73078 224 LYS A CA 1
ATOM 1544 C C . LYS A 1 224 ? 53.23844 54.63468 65.59942 1.000 51.52443 224 LYS A C 1
ATOM 1545 O O . LYS A 1 224 ? 53.32675 55.85012 65.38573 1.000 42.58473 224 LYS A O 1
ATOM 1551 N N . VAL A 1 225 ? 52.49105 54.11854 66.57289 1.000 36.48680 225 VAL A N 1
ATOM 1552 C CA . VAL A 1 225 ? 51.84264 54.97656 67.56001 1.000 37.44219 225 VAL A CA 1
ATOM 1553 C C . VAL A 1 225 ? 52.84855 55.29854 68.65135 1.000 39.97089 225 VAL A C 1
ATOM 1554 O O . VAL A 1 225 ? 53.33632 54.38903 69.34201 1.000 44.36923 225 VAL A O 1
ATOM 1558 N N . PRO A 1 226 ? 53.15377 56.57274 68.87432 1.000 50.74630 226 PRO A N 1
ATOM 1559 C CA . PRO A 1 226 ? 54.15945 56.92090 69.87843 1.000 47.18637 226 PRO A CA 1
ATOM 1560 C C . PRO A 1 226 ? 53.71930 56.50605 71.27625 1.000 44.50016 226 PRO A C 1
ATOM 1561 O O . PRO A 1 226 ? 52.53711 56.53845 71.62385 1.000 41.94612 226 PRO A O 1
ATOM 1565 N N . VAL A 1 227 ? 54.69752 56.10912 72.07777 1.000 48.47969 227 VAL A N 1
ATOM 1566 C CA . VAL A 1 227 ? 54.44600 55.61109 73.42341 1.000 48.02610 227 VAL A CA 1
ATOM 1567 C C . VAL A 1 227 ? 54.23972 56.79210 74.36299 1.000 47.65644 227 VAL A C 1
ATOM 1568 O O . VAL A 1 227 ? 55.00597 57.75862 74.34057 1.000 42.15706 227 VAL A O 1
ATOM 1572 N N . ASP A 1 228 ? 53.20436 56.72042 75.18499 1.000 38.25696 228 ASP A N 1
ATOM 1573 C CA . ASP A 1 228 ? 52.94501 57.74246 76.19970 1.000 39.23774 228 ASP A CA 1
ATOM 1574 C C . ASP A 1 228 ? 52.11873 57.08651 77.29240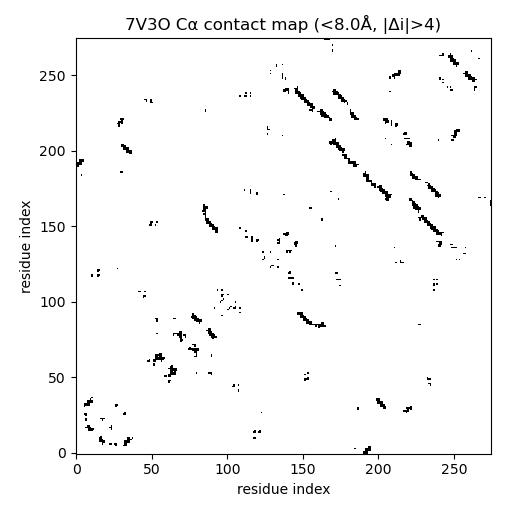 1.000 40.01238 228 ASP A C 1
ATOM 1575 O O . ASP A 1 228 ? 50.89033 56.97498 77.16991 1.000 38.63007 228 ASP A O 1
ATOM 1580 N N . PRO A 1 229 ? 52.75283 56.64037 78.38252 1.000 41.15552 229 PRO A N 1
ATOM 1581 C CA . PRO A 1 229 ? 52.01372 55.93738 79.44469 1.000 37.70060 229 PRO A CA 1
ATOM 1582 C C . PRO A 1 229 ? 51.09890 56.82451 80.27322 1.000 42.90797 229 PRO A C 1
ATOM 1583 O O . PRO A 1 229 ? 50.44359 56.30284 81.18169 1.000 36.92885 229 PRO A O 1
ATOM 1587 N N . ALA A 1 230 ? 51.05140 58.13191 80.00966 1.000 37.81234 230 ALA A N 1
ATOM 1588 C CA . ALA A 1 230 ? 50.09894 59.03109 80.65037 1.000 40.58488 230 ALA A CA 1
ATOM 1589 C C . ALA A 1 230 ? 48.82174 59.21609 79.83763 1.000 35.01341 230 ALA A C 1
ATOM 1590 O O . ALA A 1 230 ? 47.92907 59.95994 80.26700 1.000 36.68306 230 ALA A O 1
ATOM 1592 N N . CYS A 1 231 ? 48.70902 58.57432 78.67277 1.000 31.36515 231 CYS A N 1
ATOM 1593 C CA . CYS A 1 231 ? 47.50576 58.63691 77.85462 1.000 32.23142 231 CYS A CA 1
ATOM 1594 C C . CYS A 1 231 ? 47.02239 57.24276 77.51912 1.000 38.23493 231 CYS A C 1
ATOM 1595 O O . CYS A 1 231 ? 47.82017 56.30976 77.39439 1.000 32.72332 231 CYS A O 1
ATOM 1598 N N . PHE A 1 232 ? 45.70631 57.12779 77.34808 1.000 32.41265 232 PHE A N 1
ATOM 1599 C CA . PHE A 1 232 ? 45.14461 56.03182 76.58799 1.000 31.79083 232 PHE A CA 1
ATOM 1600 C C . PHE A 1 232 ? 45.21732 56.33714 75.10623 1.000 31.96556 232 PHE A C 1
ATOM 1601 O O . PHE A 1 232 ? 45.28459 57.49568 74.67507 1.000 32.82927 232 PHE A O 1
ATOM 1609 N N . VAL A 1 233 ? 45.17046 55.28017 74.32280 1.000 29.52987 233 VAL A N 1
ATOM 1610 C CA . VAL A 1 233 ? 44.89041 55.35837 72.89690 1.000 30.10106 233 VAL A CA 1
ATOM 1611 C C . VAL A 1 233 ? 43.41218 55.06830 72.69760 1.000 34.09678 233 VAL A C 1
ATOM 1612 O O . VAL A 1 233 ? 42.90688 54.04215 73.16768 1.000 35.00719 233 VAL A O 1
ATOM 1616 N N . VAL A 1 234 ? 42.71159 55.95166 71.98782 1.000 30.90369 234 VAL A N 1
ATOM 1617 C CA . VAL A 1 234 ? 41.29609 55.76101 71.68879 1.000 30.37295 234 VAL A CA 1
ATOM 1618 C C . VAL A 1 234 ? 41.12371 55.58519 70.18965 1.000 27.64903 234 VAL A C 1
ATOM 1619 O O . VAL A 1 234 ? 41.67686 56.36015 69.40281 1.000 36.20612 234 VAL A O 1
ATOM 1623 N N . ASN A 1 235 ? 40.35793 54.57543 69.78603 1.000 29.43892 235 ASN A N 1
ATOM 1624 C CA . ASN A 1 235 ? 39.93606 54.45093 68.39769 1.000 36.97892 235 ASN A CA 1
ATOM 1625 C C . ASN A 1 235 ? 38.51654 53.90928 68.34564 1.000 34.74488 235 ASN A C 1
ATOM 1626 O O . ASN A 1 235 ? 37.92525 53.54284 69.36929 1.000 35.31462 235 ASN A O 1
ATOM 1631 N N . PHE A 1 236 ? 37.96698 53.84485 67.13497 1.000 32.03278 236 PHE A N 1
ATOM 1632 C CA . PHE A 1 236 ? 36.60085 53.38253 66.93428 1.000 33.59077 236 PHE A CA 1
ATOM 1633 C C . PHE A 1 236 ? 36.58378 51.97454 66.36011 1.000 34.87490 236 PHE A C 1
ATOM 1634 O O . PHE A 1 236 ? 37.58032 51.47690 65.83743 1.000 39.94824 236 PHE A O 1
ATOM 1642 N N . GLY A 1 237 ? 35.41779 51.33508 66.44253 1.000 30.25473 237 GLY A N 1
ATOM 1643 C CA . GLY A 1 237 ? 35.22327 50.00461 65.91802 1.000 36.98161 237 GLY A CA 1
ATOM 1644 C C . GLY A 1 237 ? 34.26652 49.99631 64.73572 1.000 42.13082 237 GLY A C 1
ATOM 1645 O O . GLY A 1 237 ? 33.72081 51.02330 64.32192 1.000 40.77956 237 GLY A O 1
ATOM 1646 N N . LEU A 1 238 ? 34.03231 48.78734 64.21838 1.000 34.67790 238 LEU A N 1
ATOM 1647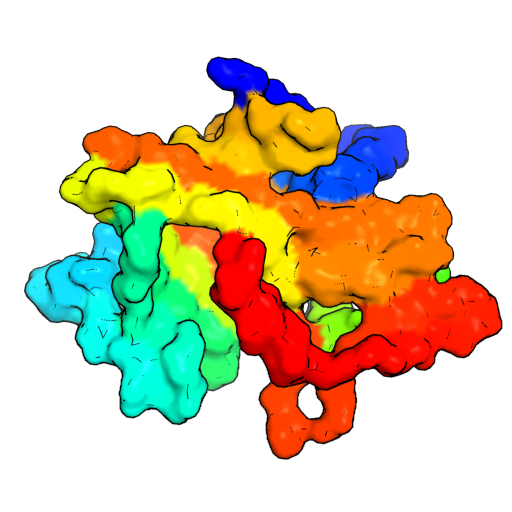 C CA . LEU A 1 238 ? 33.24331 48.66341 62.99671 1.000 39.48316 238 LEU A CA 1
ATOM 1648 C C . LEU A 1 238 ? 31.81273 49.15197 63.19141 1.000 47.37724 238 LEU A C 1
ATOM 1649 O O . LEU A 1 238 ? 31.21064 49.67959 62.25267 1.000 41.05266 238 LEU A O 1
ATOM 1654 N N . SER A 1 239 ? 31.24491 48.97039 64.38624 1.000 39.39798 239 SER A N 1
ATOM 1655 C CA . SER A 1 239 ? 29.88670 49.45824 64.62492 1.000 38.49383 239 SER A CA 1
ATOM 1656 C C . SER A 1 239 ? 29.79426 50.97693 64.52181 1.000 35.77730 239 SER A C 1
ATOM 1657 O O . SER A 1 239 ? 28.73284 51.50420 64.15316 1.000 41.27959 239 SER A O 1
ATOM 1668 N N . GLU A 1 241 ? 31.77756 52.88709 62.57395 1.000 39.90456 241 GLU A N 1
ATOM 1669 C CA . GLU A 1 241 ? 31.93303 53.19813 61.15653 1.000 41.07780 241 GLU A CA 1
ATOM 1670 C C . GLU A 1 241 ? 30.62099 52.99517 60.41180 1.000 39.51719 241 GLU A C 1
ATOM 1671 O O . GLU A 1 241 ? 30.22232 53.83812 59.59598 1.000 43.39176 241 GLU A O 1
ATOM 1677 N N . ILE A 1 242 ? 29.94394 51.86818 60.67306 1.000 35.31791 242 ILE A N 1
ATOM 1678 C CA . ILE A 1 242 ? 28.63913 51.62210 60.06968 1.000 40.09382 242 ILE A CA 1
ATOM 1679 C C . ILE A 1 242 ? 27.65984 52.71002 60.48153 1.000 42.65747 242 ILE A C 1
ATOM 1680 O O . ILE A 1 242 ? 26.93006 53.26949 59.65161 1.000 45.08374 242 ILE A O 1
ATOM 1685 N N . LEU A 1 243 ? 27.61573 53.00923 61.78010 1.000 38.36152 243 LEU A N 1
ATOM 1686 C CA . LEU A 1 243 ? 26.67028 54.00578 62.27873 1.000 43.27139 243 LEU A CA 1
ATOM 1687 C C . LEU A 1 243 ? 26.80575 55.33344 61.53795 1.000 41.52978 243 LEU A C 1
ATOM 1688 O O . LEU A 1 243 ? 25.80587 55.92562 61.11432 1.000 44.11202 243 LEU A O 1
ATOM 1693 N N . THR A 1 244 ? 28.03311 55.82560 61.37561 1.000 41.29058 244 THR A N 1
ATOM 1694 C CA . THR A 1 244 ? 28.25017 57.19643 60.94041 1.000 40.81507 244 THR A CA 1
ATOM 1695 C C . THR A 1 244 ? 28.53726 57.32735 59.44736 1.000 45.74531 244 THR A C 1
ATOM 1696 O O . THR A 1 244 ? 28.94714 58.40575 59.00940 1.000 46.76866 244 THR A O 1
ATOM 1700 N N . SER A 1 245 ? 28.32763 56.27717 58.65381 1.000 42.72419 245 SER A N 1
ATOM 1701 C CA . SER A 1 245 ? 28.81349 56.32552 57.27555 1.000 48.63462 245 SER A CA 1
ATOM 1702 C C . SER A 1 245 ? 28.14636 57.42052 56.43998 1.000 53.02336 245 SER A C 1
ATOM 1703 O O . SER A 1 245 ? 28.71501 57.82938 55.42355 1.000 47.93134 245 SER A O 1
ATOM 1706 N N . ALA A 1 246 ? 26.97377 57.91650 56.84553 1.000 53.09222 246 ALA A N 1
ATOM 1707 C CA . ALA A 1 246 ? 26.24892 58.92825 56.08276 1.000 48.02949 246 ALA A CA 1
ATOM 1708 C C . ALA A 1 246 ? 26.30517 60.31671 56.71368 1.000 48.40519 246 ALA A C 1
ATOM 1709 O O . ALA A 1 246 ? 25.63079 61.22918 56.23223 1.000 49.35532 246 ALA A O 1
ATOM 1711 N N . CYS A 1 247 ? 27.08243 60.50481 57.77356 1.000 42.74583 247 CYS A N 1
ATOM 1712 C CA . CYS A 1 247 ? 27.18065 61.80433 58.41628 1.000 48.40168 247 CYS A CA 1
ATOM 1713 C C . CYS A 1 247 ? 28.10309 62.73212 57.62603 1.000 54.29228 247 CYS A C 1
ATOM 1714 O O . CYS A 1 247 ? 28.71164 62.34375 56.62705 1.000 55.15458 247 CYS A O 1
ATOM 1717 N N . VAL A 1 248 ? 28.18383 63.98832 58.08178 1.000 50.57939 248 VAL A N 1
ATOM 1718 C CA . VAL A 1 248 ? 29.03727 64.97918 57.42590 1.000 57.14853 248 VAL A CA 1
ATOM 1719 C C . VAL A 1 248 ? 30.48027 64.49993 57.39906 1.000 63.04556 248 VAL A C 1
ATOM 1720 O O . VAL A 1 248 ? 31.16744 64.58048 56.37313 1.000 65.00344 248 VAL A O 1
ATOM 1724 N N . THR A 1 249 ? 30.96562 64.01927 58.54165 1.000 55.27229 249 THR A N 1
ATOM 1725 C CA . THR A 1 249 ? 32.28736 63.41369 58.67248 1.000 57.58369 249 THR A CA 1
ATOM 1726 C C . THR A 1 249 ? 32.08338 61.95978 59.07556 1.000 54.81918 249 THR A C 1
ATOM 1727 O O . THR A 1 249 ? 31.95249 61.65406 60.27071 1.000 59.42735 249 THR A O 1
ATOM 1731 N N . PRO A 1 250 ? 32.01268 61.03445 58.12277 1.000 50.65667 250 PRO A N 1
ATOM 1732 C CA . PRO A 1 250 ? 31.97652 59.61822 58.49977 1.000 54.18288 250 PRO A CA 1
ATOM 1733 C C . PRO A 1 250 ? 33.22560 59.26765 59.29411 1.000 51.63192 250 PRO A C 1
ATOM 1734 O O . PRO A 1 250 ? 34.32481 59.74721 59.00611 1.000 47.06820 250 PRO A O 1
ATOM 1738 N N . LEU A 1 251 ? 33.03506 58.48876 60.34934 1.000 42.37456 251 LEU A N 1
ATOM 1739 C CA . LEU A 1 251 ? 34.14232 58.03966 61.17607 1.000 42.37136 251 LEU A CA 1
ATOM 1740 C C . LEU A 1 251 ? 34.54043 56.63246 60.75502 1.000 42.62920 251 LEU A C 1
ATOM 1741 O O . LEU A 1 251 ? 33.70495 55.83479 60.31823 1.000 43.94771 251 LEU A O 1
ATOM 1746 N N . SER A 1 252 ? 35.82824 56.33631 60.88587 1.000 45.93885 252 SER A N 1
ATOM 1747 C CA . SER A 1 252 ? 36.35876 55.06386 60.42320 1.000 45.75724 252 SER A CA 1
ATOM 1748 C C . SER A 1 252 ? 36.88730 54.25071 61.59655 1.000 35.48267 252 SER A C 1
ATOM 1749 O O . SER A 1 252 ? 37.41775 54.80555 62.56225 1.000 38.50509 252 SER A O 1
ATOM 1752 N N . ALA A 1 253 ? 36.72145 52.93037 61.48709 1.000 42.80246 253 ALA A N 1
ATOM 1753 C CA . ALA A 1 253 ? 37.40341 51.95525 62.33635 1.000 41.55324 253 ALA A CA 1
ATOM 1754 C C . ALA A 1 253 ? 38.80465 51.72632 61.77838 1.000 40.90027 253 ALA A C 1
ATOM 1755 O O . ALA A 1 253 ? 38.97352 51.05511 60.75341 1.000 42.88190 253 ALA A O 1
ATOM 1757 N N . ILE A 1 254 ? 39.80486 52.28978 62.44560 1.000 33.80317 254 ILE A N 1
ATOM 1758 C CA . ILE A 1 254 ? 41.14336 52.34322 61.88590 1.000 38.31659 254 ILE A CA 1
ATOM 1759 C C . ILE A 1 254 ? 41.75696 50.94943 61.89261 1.000 39.14617 254 ILE A C 1
ATOM 1760 O O . ILE A 1 254 ? 41.54404 50.14982 62.81591 1.000 35.61508 254 ILE A O 1
ATOM 1778 N N . HIS A 1 256 ? 44.70956 48.47836 62.40487 1.000 35.67357 256 HIS A N 1
ATOM 1779 C CA .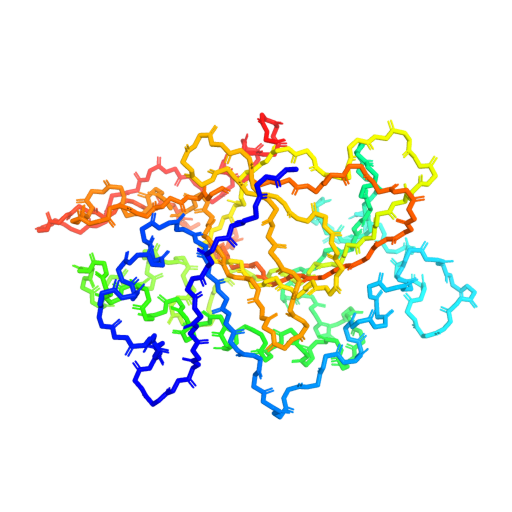 HIS A 1 256 ? 45.88650 48.56611 63.25346 1.000 31.31023 256 HIS A CA 1
ATOM 1780 C C . HIS A 1 256 ? 46.40443 47.15656 63.56677 1.000 27.49470 256 HIS A C 1
ATOM 1781 O O . HIS A 1 256 ? 45.72048 46.16413 63.35187 1.000 33.48486 256 HIS A O 1
ATOM 1788 N N . ARG A 1 257 ? 47.63202 47.10175 64.06299 1.000 35.38805 257 ARG A N 1
ATOM 1789 C CA . ARG A 1 257 ? 48.30471 45.82826 64.28520 1.000 33.49553 257 ARG A CA 1
ATOM 1790 C C . ARG A 1 257 ? 49.34797 46.04418 65.36544 1.000 32.56406 257 ARG A C 1
ATOM 1791 O O . ARG A 1 257 ? 49.64752 47.18078 65.74045 1.000 35.18586 257 ARG A O 1
ATOM 1799 N N . VAL A 1 258 ? 49.94555 44.94571 65.84146 1.000 30.12723 258 VAL A N 1
ATOM 1800 C CA . VAL A 1 258 ? 51.08025 45.02944 66.75831 1.000 28.20608 258 VAL A CA 1
ATOM 1801 C C . VAL A 1 258 ? 52.22876 44.29068 66.08906 1.000 28.48694 258 VAL A C 1
ATOM 1802 O O . VAL A 1 258 ? 52.06442 43.12543 65.70542 1.000 32.22398 258 VAL A O 1
ATOM 1806 N N . SER A 1 259 ? 53.34591 44.98174 65.89813 1.000 29.39016 259 SER A N 1
ATOM 1807 C CA . SER A 1 259 ? 54.48099 44.39316 65.19018 1.000 38.91311 259 SER A CA 1
ATOM 1808 C C . SER A 1 259 ? 55.06105 43.22267 65.98014 1.000 35.59419 259 SER A C 1
ATOM 1809 O O . SER A 1 259 ? 54.87548 43.10445 67.20069 1.000 32.61649 259 SER A O 1
ATOM 1812 N N . HIS A 1 260 ? 55.76449 42.33379 65.26449 1.000 35.63231 260 HIS A N 1
ATOM 1813 C CA . HIS A 1 260 ? 56.50080 41.26302 65.93193 1.000 33.78146 260 HIS A CA 1
ATOM 1814 C C . HIS A 1 260 ? 57.31579 41.81060 67.09655 1.000 32.26999 260 HIS A C 1
ATOM 1815 O O . HIS A 1 260 ? 58.06676 42.77821 66.95735 1.000 34.73421 260 HIS A O 1
ATOM 1822 N N . GLN A 1 261 ? 57.17009 41.17741 68.25084 1.000 32.33366 261 GLN A N 1
ATOM 1823 C CA . GLN A 1 261 ? 57.83174 41.59486 69.47680 1.000 31.59621 261 GLN A CA 1
ATOM 1824 C C . GLN A 1 261 ? 59.06258 40.73169 69.71098 1.000 34.96953 261 GLN A C 1
ATOM 1825 O O . GLN A 1 261 ? 58.95377 39.50617 69.74264 1.000 33.70382 261 GLN A O 1
ATOM 1831 N N . ASN A 1 262 ? 60.22070 41.36656 69.88975 1.000 36.59339 262 ASN A N 1
ATOM 1832 C CA . ASN A 1 262 ? 61.43474 40.61884 70.20377 1.000 41.91756 262 ASN A CA 1
ATOM 1833 C C . ASN A 1 262 ? 61.55770 40.32079 71.68122 1.000 43.21304 262 ASN A C 1
ATOM 1834 O O . ASN A 1 262 ? 62.24199 39.36475 72.06354 1.000 42.96209 262 ASN A O 1
ATOM 1839 N N . PHE A 1 263 ? 60.92082 41.13018 72.51077 1.000 37.66715 263 PHE A N 1
ATOM 1840 C CA . PHE A 1 263 ? 60.81982 40.90867 73.94107 1.000 33.64647 263 PHE A CA 1
ATOM 1841 C C . PHE A 1 263 ? 59.34893 41.04332 74.28861 1.000 37.46541 263 PHE A C 1
ATOM 1842 O O . PHE A 1 263 ? 58.56271 41.56547 73.49667 1.000 38.46970 263 PHE A O 1
ATOM 1850 N N . ASP A 1 264 ? 58.97346 40.53384 75.45417 1.000 28.77971 264 ASP A N 1
ATOM 1851 C CA . ASP A 1 264 ? 57.55594 40.44407 75.75946 1.000 30.41166 264 ASP A CA 1
ATOM 1852 C C . ASP A 1 264 ? 56.93598 41.84239 75.82875 1.000 30.37713 264 ASP A C 1
ATOM 1853 O O . ASP A 1 264 ? 57.61919 42.85112 75.96180 1.000 33.05053 264 ASP A O 1
ATOM 1858 N N . ARG A 1 265 ? 55.61320 41.87973 75.72296 1.000 31.31673 265 ARG A N 1
ATOM 1859 C CA . ARG A 1 265 ? 54.87257 43.13056 75.78323 1.000 28.97114 265 ARG A CA 1
ATOM 1860 C C . ARG A 1 265 ? 53.50578 42.77874 76.34921 1.000 28.13662 265 ARG A C 1
ATOM 1861 O O . ARG A 1 265 ? 53.00476 41.66833 76.14307 1.000 27.33046 265 ARG A O 1
ATOM 1869 N N . SER A 1 266 ? 52.89907 43.72901 77.06404 1.000 26.88406 266 SER A N 1
ATOM 1870 C CA . SER A 1 266 ? 51.53102 43.52083 77.50267 1.000 26.45485 266 SER A CA 1
ATOM 1871 C C . SER A 1 266 ? 50.78576 44.84434 77.42161 1.000 26.55327 266 SER A C 1
ATOM 1872 O O . SER A 1 266 ? 51.38859 45.92392 77.33589 1.000 28.86951 266 SER A O 1
ATOM 1875 N N . SER A 1 267 ? 49.46191 44.73497 77.42553 1.000 27.55212 267 SER A N 1
ATOM 1876 C CA . SER A 1 267 ? 48.56789 45.88172 77.32301 1.000 26.88818 267 SER A CA 1
ATOM 1877 C C . SER A 1 267 ? 47.18671 45.43322 77.77591 1.000 25.15606 267 SER A C 1
ATOM 1878 O O . SER A 1 267 ? 46.94244 44.24527 78.00105 1.000 26.81208 267 SER A O 1
ATOM 1881 N N . PHE A 1 268 ? 46.27310 46.39466 77.91688 1.000 27.21275 268 PHE A N 1
ATOM 1882 C CA . PHE A 1 268 ? 44.88807 45.99018 78.11231 1.000 25.75814 268 PHE A CA 1
ATOM 1883 C C . PHE A 1 268 ? 43.97883 47.07221 77.56435 1.000 25.34467 268 PHE A C 1
ATOM 1884 O O . PHE A 1 268 ? 44.39651 48.21743 77.36593 1.000 29.46716 268 PHE A O 1
ATOM 1892 N N . GLY A 1 269 ? 42.73906 46.68089 77.28776 1.000 27.65388 269 GLY A N 1
ATOM 1893 C CA . GLY A 1 269 ? 41.80745 47.59238 76.63441 1.000 30.61803 269 GLY A CA 1
ATOM 1894 C C . GLY A 1 269 ? 40.39246 47.38413 77.12546 1.000 28.00989 269 GLY A C 1
ATOM 1895 O O . GLY A 1 269 ? 40.02010 46.29351 77.58123 1.000 24.65964 269 GLY A O 1
ATOM 1896 N N . HIS A 1 270 ? 39.59658 48.45240 77.02537 1.000 29.50522 270 HIS A N 1
ATOM 1897 C CA . HIS A 1 270 ? 38.16836 48.44323 77.31094 1.000 27.67006 270 HIS A CA 1
ATOM 1898 C C . HIS A 1 270 ? 37.42968 48.64791 75.99076 1.000 27.90908 270 HIS A C 1
ATOM 1899 O O . HIS A 1 270 ? 37.66927 49.63274 75.28254 1.000 30.35044 270 HIS A O 1
ATOM 1906 N N . PHE A 1 271 ? 36.54679 47.71395 75.65547 1.000 28.81727 271 PHE A N 1
ATOM 1907 C CA . PHE A 1 271 ? 35.90407 47.65476 74.34696 1.000 31.62475 271 PHE A CA 1
ATOM 1908 C C . PHE A 1 271 ? 34.39261 47.76923 74.52775 1.000 30.88441 271 PHE A C 1
ATOM 1909 O O . PHE A 1 271 ? 33.79663 46.97083 75.24900 1.000 30.40902 271 PHE A O 1
ATOM 1917 N N . SER A 1 272 ? 33.76892 48.74731 73.86968 1.000 31.59721 272 SER A N 1
ATOM 1918 C CA . SER A 1 272 ? 32.33078 48.96728 73.97054 1.000 28.78464 272 SER A CA 1
ATOM 1919 C C . SER A 1 272 ? 31.65703 48.53918 72.67464 1.000 26.61986 272 SER A C 1
ATOM 1920 O O . SER A 1 272 ? 32.09152 48.94984 71.59618 1.000 33.92249 272 SER A O 1
ATOM 1923 N N . SER A 1 273 ? 30.59881 47.72113 72.78068 1.000 29.95344 273 SER A N 1
ATOM 1924 C CA . SER A 1 273 ? 29.83123 47.25754 71.61989 1.000 34.67725 273 SER A CA 1
ATOM 1925 C C . SER A 1 273 ? 28.35481 47.17391 72.00151 1.000 32.67154 273 SER A C 1
ATOM 1926 O O . SER A 1 273 ? 27.97839 47.46674 73.13596 1.000 35.38153 273 SER A O 1
ATOM 1929 N N . SER A 1 274 ? 27.51422 46.71496 71.06860 1.000 38.16341 274 SER A N 1
ATOM 1930 C CA . SER A 1 274 ? 26.06560 46.71466 71.30506 1.000 34.23980 274 SER A CA 1
ATOM 1931 C C . SER A 1 274 ? 25.65795 45.64757 72.29897 1.000 38.65095 274 SER A C 1
ATOM 1932 O O . SER A 1 274 ? 26.18943 44.53220 72.28429 1.000 40.96523 274 SER A O 1
ATOM 1935 N N . ARG A 1 275 ? 24.65973 45.97995 73.12489 1.000 39.29541 275 ARG A N 1
ATOM 1936 C CA . ARG A 1 275 ? 24.02689 45.00522 74.00734 1.000 40.75775 275 ARG A CA 1
ATOM 1937 C C . ARG A 1 275 ? 23.52146 43.82623 73.18484 1.000 54.97683 275 ARG A C 1
ATOM 1938 O O . ARG A 1 275 ? 23.09995 43.98990 72.03949 1.000 49.41988 275 ARG A O 1
ATOM 1946 N N . CYS A 1 276 ? 23.61293 42.62324 73.75691 1.000 70.67172 276 CYS A N 1
ATOM 1947 C CA . CYS A 1 276 ? 23.33228 41.38341 73.03151 1.000 79.07766 276 CYS A CA 1
ATOM 1948 C C . CYS A 1 276 ? 22.56852 40.39710 73.92402 1.000 94.01948 276 CYS A C 1
ATOM 1949 O O . CYS A 1 276 ? 23.02115 39.29796 74.22805 1.000 103.40756 276 CYS A O 1
ATOM 1952 N N . LEU A 1 277 ? 21.35846 40.78956 74.34493 1.000 97.55919 277 LEU A N 1
ATOM 1953 C CA . LEU A 1 277 ? 20.53132 39.91333 75.17252 1.000 105.97170 277 LEU A CA 1
ATOM 1954 C C . LEU A 1 277 ? 19.60800 39.07624 74.29170 1.000 110.40743 277 LEU A C 1
ATOM 1955 O O . LEU A 1 277 ? 18.90368 39.63296 73.43943 1.000 106.58094 277 LEU A O 1
ATOM 1960 N N . PRO A 1 278 ? 19.58262 37.74267 74.45936 1.000 116.82466 278 PRO A N 1
ATOM 1961 C CA . PRO A 1 278 ? 18.69615 36.88083 73.66880 1.000 119.00459 278 PRO A CA 1
ATOM 1962 C C . PRO A 1 278 ? 17.27901 36.80956 74.23788 1.000 110.53207 278 PRO A C 1
ATOM 1963 O O . PRO A 1 278 ? 16.70611 37.85188 74.55886 1.000 103.53779 278 PRO A O 1
ATOM 1967 N N . ASP A 1 281 ? 16.17040 40.43096 70.49594 1.000 104.28505 281 ASP A N 1
ATOM 1968 C CA . ASP A 1 281 ? 15.83301 41.84914 70.43748 1.000 114.34684 281 ASP A CA 1
ATOM 1969 C C . ASP A 1 281 ? 16.35695 42.47354 69.13778 1.000 114.98179 281 ASP A C 1
ATOM 1970 O O . ASP A 1 281 ? 15.89190 42.11699 68.05474 1.000 114.40682 281 ASP A O 1
ATOM 1975 N N . ASP A 1 282 ? 17.32474 43.39099 69.22643 1.000 109.49738 282 ASP A N 1
ATOM 1976 C CA . ASP A 1 282 ? 17.72217 44.12053 68.02477 1.000 104.50011 282 ASP A CA 1
ATOM 1977 C C . ASP A 1 282 ? 19.22723 44.12170 67.77281 1.000 91.26477 282 ASP A C 1
ATOM 1978 O O . ASP A 1 282 ? 19.97556 43.36086 68.39853 1.000 87.40295 282 ASP A O 1
ATOM 1983 N N . GLY A 1 283 ? 19.67057 44.97978 66.84875 1.000 75.79609 283 GLY A N 1
ATOM 1984 C CA . GLY A 1 283 ? 20.98198 44.83789 66.25438 1.000 68.58141 283 GLY A CA 1
ATOM 1985 C C . GLY A 1 283 ? 21.77307 46.09973 65.97500 1.000 49.89664 283 GLY A C 1
ATOM 1986 O O . GLY A 1 283 ? 22.07759 46.86026 66.89449 1.000 49.73129 283 GLY A O 1
ATOM 1987 N N . ILE A 1 284 ? 22.12883 46.30936 64.70790 1.000 50.45377 284 ILE A N 1
ATOM 1988 C CA . ILE A 1 284 ? 23.20361 47.20676 64.29144 1.000 53.96210 284 ILE A CA 1
ATOM 1989 C C . ILE A 1 284 ? 22.63290 48.23286 63.31661 1.000 53.11390 284 ILE A C 1
ATOM 1990 O O . ILE A 1 284 ? 21.99728 47.85458 62.32619 1.000 55.50921 284 ILE A O 1
ATOM 1995 N N . TYR A 1 285 ? 22.89439 49.52154 63.56292 1.000 44.08977 285 TYR A N 1
ATOM 1996 C CA . TYR A 1 285 ? 22.17603 50.58550 62.86512 1.000 40.67724 285 TYR A CA 1
ATOM 1997 C C . TYR A 1 285 ? 23.09540 51.51220 62.09927 1.000 48.34931 285 TYR A C 1
ATOM 1998 O O . TYR A 1 285 ? 24.23920 51.75293 62.48790 1.000 39.59071 285 TYR A O 1
ATOM 2007 N N . ARG A 1 286 ? 22.54825 52.06606 61.02172 1.000 42.73226 286 ARG A N 1
ATOM 2008 C CA . ARG A 1 286 ? 23.14668 53.17711 60.29791 1.000 46.34867 286 ARG A CA 1
ATOM 2009 C C . ARG A 1 286 ? 22.23937 54.38500 60.47436 1.000 40.47594 286 ARG A C 1
ATOM 2010 O O . ARG A 1 286 ? 21.02249 54.25941 60.34164 1.000 44.33788 286 ARG A O 1
ATOM 2018 N N . TYR A 1 287 ? 22.82066 55.54385 60.75521 1.000 43.53849 287 TYR A N 1
ATOM 2019 C CA . TYR A 1 287 ? 22.02192 56.75494 60.89962 1.000 44.10315 287 TYR A CA 1
ATOM 2020 C C . TYR A 1 287 ? 21.86161 57.46379 59.55507 1.000 42.48870 287 TYR A C 1
ATOM 2021 O O . TYR A 1 287 ? 22.84927 57.77453 58.88262 1.000 42.41306 287 TYR A O 1
ATOM 2030 N N . LEU A 1 288 ? 20.61721 57.75371 59.18283 1.000 44.14333 288 LEU A N 1
ATOM 2031 C CA . LEU A 1 288 ? 20.34091 58.46677 57.93746 1.000 42.49070 288 LEU A CA 1
ATOM 2032 C C . LEU A 1 288 ? 19.88666 59.87936 58.26241 1.000 34.18643 288 LEU A C 1
ATOM 2033 O O . LEU A 1 288 ? 18.81116 60.03894 58.85494 1.000 38.38615 288 LEU A O 1
ATOM 2038 N N . PRO A 1 289 ? 20.67533 60.91512 57.95393 1.000 36.70636 289 PRO A N 1
ATOM 2039 C CA . PRO A 1 289 ? 20.28084 62.27700 58.32529 1.000 38.88057 289 PRO A CA 1
ATOM 2040 C C . PRO A 1 289 ? 18.87325 62.54496 57.81402 1.000 38.62106 289 PRO A C 1
ATOM 2041 O O . PRO A 1 289 ? 18.52588 62.14941 56.70060 1.000 33.32859 289 PRO A O 1
ATOM 2045 N N . SER A 1 290 ? 18.05202 63.14491 58.67770 1.000 32.88688 290 SER A N 1
ATOM 2046 C CA . SER A 1 290 ? 16.67599 63.56975 58.44599 1.000 32.49303 290 SER A CA 1
ATOM 2047 C C . SER A 1 290 ? 15.68436 62.40210 58.51574 1.000 33.71717 290 SER A C 1
ATOM 2048 O O . SER A 1 290 ? 14.47020 62.63301 58.40474 1.000 32.03502 290 SER A O 1
ATOM 2051 N N . ALA A 1 291 ? 16.14608 61.16672 58.74085 1.000 36.77834 291 ALA A N 1
ATOM 2052 C CA . ALA A 1 291 ? 15.27558 59.99525 58.71081 1.000 36.21499 291 ALA A CA 1
ATOM 2053 C C . ALA A 1 291 ? 15.39546 59.08604 59.93024 1.000 45.28858 291 ALA A C 1
ATOM 2054 O O . ALA A 1 291 ? 14.45256 58.34375 60.20786 1.000 57.38646 291 ALA A O 1
ATOM 2056 N N . GLY A 1 292 ? 16.48450 59.13015 60.67892 1.000 42.50160 292 GLY A N 1
ATOM 2057 C CA . GLY A 1 292 ? 16.61949 58.21062 61.78878 1.000 52.13766 292 GLY A CA 1
ATOM 2058 C C . GLY A 1 292 ? 17.45401 56.98354 61.46003 1.000 48.39750 292 GLY A C 1
ATOM 2059 O O . GLY A 1 292 ? 18.30600 57.01345 60.56327 1.000 42.92452 292 GLY A O 1
ATOM 2060 N N . LEU A 1 293 ? 17.19341 55.88651 62.15991 1.000 42.89940 293 LEU A N 1
ATOM 2061 C CA . LEU A 1 293 ? 18.09947 54.74552 62.17765 1.000 47.28058 293 LEU A CA 1
ATOM 2062 C C . LEU A 1 293 ? 17.56904 53.64122 61.27891 1.000 42.69202 293 LEU A C 1
ATOM 2063 O O . LEU A 1 293 ? 16.40080 53.25905 61.37996 1.000 47.99648 293 LEU A O 1
ATOM 2068 N N . GLU A 1 294 ? 18.42826 53.13250 60.40797 1.000 46.63993 294 GLU A N 1
ATOM 2069 C CA . GLU A 1 294 ? 18.12049 51.95848 59.60833 1.000 49.46236 294 GLU A CA 1
ATOM 2070 C C . GLU A 1 294 ? 18.94157 50.77952 60.11795 1.000 49.19776 294 GLU A C 1
ATOM 2071 O O . GLU A 1 294 ? 20.16370 50.88901 60.26662 1.000 45.89941 294 GLU A O 1
ATOM 2077 N N . ARG A 1 295 ? 18.26545 49.66753 60.38822 1.000 46.24343 295 ARG A N 1
ATOM 2078 C CA . ARG A 1 295 ? 18.93147 48.44026 60.81086 1.000 55.40020 295 ARG A CA 1
ATOM 2079 C C . ARG A 1 295 ? 19.70437 47.81233 59.65511 1.000 60.21265 295 ARG A C 1
ATOM 2080 O O . ARG A 1 295 ? 19.16621 47.62161 58.56037 1.000 60.55721 295 ARG A O 1
ATOM 2088 N N . VAL A 1 296 ? 20.96666 47.48198 59.90841 1.000 53.59400 296 VAL A N 1
ATOM 2089 C CA . VAL A 1 296 ? 21.85419 46.93628 58.89399 1.000 53.37985 296 VAL A CA 1
ATOM 2090 C C . VAL A 1 296 ? 21.98515 45.42189 59.01713 1.000 66.42952 296 VAL A C 1
ATOM 2091 O O . VAL A 1 296 ? 21.94565 44.71219 58.01115 1.000 77.55376 296 VAL A O 1
ATOM 2095 N N . CYS A 1 297 ? 22.13248 44.91514 60.23833 1.000 61.77974 297 CYS A N 1
ATOM 2096 C CA . CYS A 1 297 ? 22.36884 43.49317 60.50781 1.000 73.34030 297 CYS A CA 1
ATOM 2097 C C . CYS A 1 297 ? 22.14923 43.26000 61.99955 1.000 72.45150 297 CYS A C 1
ATOM 2098 O O . CYS A 1 297 ? 21.59213 44.11336 62.70109 1.000 76.90413 297 CYS A O 1
ATOM 2101 N N . GLY A 1 298 ? 22.58603 42.09932 62.49011 1.000 71.02334 298 GLY A N 1
ATOM 2102 C CA . GLY A 1 298 ? 22.44453 41.75803 63.88742 1.000 65.81330 298 GLY A CA 1
ATOM 2103 C C . GLY A 1 298 ? 23.73184 41.96602 64.66606 1.000 73.29880 298 GLY A C 1
ATOM 2104 O O . GLY A 1 298 ? 24.82104 42.04016 64.09464 1.000 69.98179 298 GLY A O 1
ATOM 2105 N N . SER A 1 299 ? 23.58971 42.08858 65.99200 1.000 75.95132 299 SER A N 1
ATOM 2106 C CA . SER A 1 299 ? 24.76991 42.14102 66.85236 1.000 71.68070 299 SER A CA 1
ATOM 2107 C C . SER A 1 299 ? 25.65459 40.92560 66.61768 1.000 83.89619 299 SER A C 1
ATOM 2108 O O . SER A 1 299 ? 26.88437 41.04387 66.53298 1.000 84.04491 299 SER A O 1
ATOM 2111 N N . ARG A 1 300 ? 25.03109 39.75148 66.47797 1.000 87.88162 300 ARG A N 1
ATOM 2112 C CA . ARG A 1 300 ? 25.76188 38.49770 66.32500 1.000 83.05499 300 ARG A CA 1
ATOM 2113 C C . ARG A 1 300 ? 26.55417 38.47012 65.02337 1.000 80.76390 300 ARG A C 1
ATOM 2114 O O . ARG A 1 300 ? 27.77638 38.28835 65.02868 1.000 82.88451 300 ARG A O 1
ATOM 2122 N N . GLU A 1 301 ? 25.86827 38.65318 63.89142 0.967 77.44135 301 GLU A N 1
ATOM 2123 C CA . GLU A 1 301 ? 26.51137 38.50644 62.58902 0.967 76.34644 301 GLU A CA 1
ATOM 2124 C C . GLU A 1 301 ? 27.70121 39.44198 62.40273 0.967 84.62721 301 GLU A C 1
ATOM 2125 O O . GLU A 1 301 ? 28.59242 39.13653 61.60131 0.967 86.65191 301 GLU A O 1
ATOM 2131 N N . LEU A 1 302 ? 27.74573 40.56821 63.11924 1.000 78.05021 302 LEU A N 1
ATOM 2132 C CA . LEU A 1 302 ? 28.82114 41.52809 62.88832 1.000 78.64651 302 LEU A CA 1
ATOM 2133 C C . LEU A 1 302 ? 30.13693 41.06387 63.50162 1.000 74.78711 302 LEU A C 1
ATOM 2134 O O . LEU A 1 302 ? 31.19191 41.18033 62.86780 1.000 75.87478 302 LEU A O 1
ATOM 2139 N N . ILE A 1 303 ? 30.09597 40.54728 64.73145 0.915 76.79592 303 ILE A N 1
ATOM 2140 C CA . ILE A 1 303 ? 31.32024 40.10749 65.39687 0.915 83.82004 303 ILE A CA 1
ATOM 2141 C C . ILE A 1 303 ? 31.85524 38.82939 64.75638 0.915 89.91119 303 ILE A C 1
ATOM 2142 O O . ILE A 1 303 ? 33.05120 38.72044 64.45590 0.915 81.63107 303 ILE A O 1
ATOM 2147 N N . GLU A 1 304 ? 30.97809 37.84582 64.53767 1.000 87.01096 304 GLU A N 1
ATOM 2148 C CA . GLU A 1 304 ? 31.41352 36.57316 63.97276 1.000 93.64163 304 GLU A CA 1
ATOM 2149 C C . GLU A 1 304 ? 32.00060 36.74660 62.57704 1.000 94.65261 304 GLU A C 1
ATOM 2150 O O . GLU A 1 304 ? 32.90591 35.99806 62.18880 1.000 98.43287 304 GLU A O 1
ATOM 2156 N N . GLU A 1 305 ? 31.51315 37.72848 61.81414 1.000 91.88179 305 GLU A N 1
ATOM 2157 C CA . GLU A 1 305 ? 32.03105 37.93591 60.46707 1.000 96.20775 305 GLU A CA 1
ATOM 2158 C C . GLU A 1 305 ? 33.34703 38.69939 60.49197 1.000 103.83922 305 GLU A C 1
ATOM 2159 O O . GLU A 1 305 ? 34.24136 38.42639 59.68148 1.000 106.96322 305 GLU A O 1
ATOM 2165 N N . ASN A 1 306 ? 33.48742 39.65623 61.41381 1.000 104.18451 306 ASN A N 1
ATOM 2166 C CA . ASN A 1 306 ? 34.76995 40.32969 61.56195 1.000 102.88206 306 ASN A CA 1
ATOM 2167 C C . ASN A 1 306 ? 35.83495 39.40557 62.13326 1.000 100.72452 306 ASN A C 1
ATOM 2168 O O . ASN A 1 306 ? 37.01773 39.63603 61.88999 1.000 94.85225 306 ASN A O 1
ATOM 2173 N N . ASP A 1 307 ? 35.44141 38.35310 62.85830 0.774 99.75577 307 ASP A N 1
ATOM 2174 C CA . ASP A 1 307 ? 36.41500 37.45071 63.47107 0.774 96.00362 307 ASP A CA 1
ATOM 2175 C C . ASP A 1 307 ? 37.36765 36.83904 62.44554 0.774 98.16798 307 ASP A C 1
ATOM 2176 O O . ASP A 1 307 ? 38.50763 36.50285 62.78481 0.774 99.69015 307 ASP A O 1
ATOM 2181 N N . HIS A 1 308 ? 36.93907 36.71214 61.18923 0.891 101.46473 308 HIS A N 1
ATOM 2182 C CA . HIS A 1 308 ? 37.68119 35.91896 60.21415 0.891 103.67852 308 HIS A CA 1
ATOM 2183 C C . HIS A 1 308 ? 38.68598 36.74181 59.40860 0.891 103.55458 308 HIS A C 1
ATOM 2184 O O . HIS A 1 308 ? 39.89329 36.67349 59.66760 0.891 96.22706 308 HIS A O 1
ATOM 2191 N N . GLU A 1 309 ? 38.20499 37.52020 58.42778 0.953 106.58009 309 GLU A N 1
ATOM 2192 C CA . GLU A 1 309 ? 39.03814 38.29002 57.48651 0.953 107.21607 309 GLU A CA 1
ATOM 2193 C C . GLU A 1 309 ? 39.89117 39.43337 58.18480 0.953 99.25916 309 GLU A C 1
ATOM 2194 O O . GLU A 1 309 ? 40.50536 40.27324 57.50209 0.953 96.94580 309 GLU A O 1
ATOM 2200 N N . ILE A 1 310 ? 39.99045 39.46665 59.51224 0.876 98.59258 310 ILE A N 1
ATOM 2201 C CA . ILE A 1 310 ? 40.51902 40.63548 60.21663 0.876 81.46838 310 ILE A CA 1
ATOM 2202 C C . ILE A 1 310 ? 41.88403 40.36377 60.86125 0.876 74.52285 310 ILE A C 1
ATOM 2203 O O . ILE A 1 310 ? 42.22725 39.22620 61.19582 0.876 75.21820 310 ILE A O 1
#

Nearest PDB structures (foldseek):
  7v3o-assembly1_A  TM=1.004E+00  e=4.409E-63  Streptomyces ossamyceticus
  8hiv-assembly1_A  TM=9.982E-01  e=9.497E-58  Streptomyces ossamyceticus
  7v3e-assembly2_B  TM=9.927E-01  e=1.564E-57  Streptomyces ossamyceticus
  7v3n-assembly1_A  TM=9.832E-01  e=1.900E-55  Streptomyces ossamyceticus
  8cv9-assembly1_A  TM=6.562E-01  e=9.969E-13  Atropa belladonna

Sequence (275 aa):
DRTADLERARLGDDGLDFQDDAAQARAFAQGVFLLEIPEWLDLSAGDRFARQFFQGTGVEPYGKYRDLSSEHFGDELLGYHSRVDQLEQFLLERRFWGEVYPSEIATLGEHLTLLSHRVLRSVLASAGIPEEDWHRASGGCSETNGSYHLTFNHYRSAHQDIGLSSHKDDGFITVLRTTAQGLEVNRDDVWEKVPVDPACFVVNFGLSEILTSACVTPLSAIHRVSHQNFDRSSFGHFSSSRCLPDDGIYRYLPSAGLERVCGSRELIEENDHEI

Radius of gyration: 17.98 Å; Cα contacts (8 Å, |Δi|>4): 625; chains: 1; bounding box: 46×47×39 Å

Organism: NCBI:txid249581

Solvent-accessible surface area: 13114 Å² total

Secondary structure (DSSP, 8-state):
-EE----EEEEETTEEE-SSHHHHHHHHHHTEEEEEPPTT---HHHHHHHHHTTS-TTSTTTGGGGG--GGGTSSTTSEEEE-SSSEEEEEEEGGGHHHHS-HHHHHHHHHHHHHHHHHHHHHHHHTT--GGGHHHHTTTTTTT-SEEEEEEEEE-TTS-S-SB-S--BSSSEEEEEE-SS-EEEESSSSEEEPPP-TTEEEEEEB----TTTTSSS------EEPPPSS-EEEEEEEEE--------EEEEETTTEEEEEE-HHHHHHHHHHH-

Foldseek 3Di:
DAADDAWEWEQDDQFTDTVDPVNVLVRQLLQKHWYFDPPPQDCVVVVVLLVACCQDDVDPDHVPQVPCACVNPVHNVAGWADDPAQKTKHKDKLVCCVPPPDPVVNVNLVVVLVSVLSNLLVVVVVQPADPVQCCVQQLNSVPSQWIKMKMKMKGRLVDPGFRFDDAFAAHFKKWKQFADWFKWKCRPNDIHTHDGDNRITMMGTGPLLQARVATPRSGDRITGGGRDNDMGMIIMMHTHHHDPVDAARWHQDPPPGTDGDDHPVVRVVVRVPPD